Protein AF-A0A8S1Q6S8-F1 (afdb_monomer)

InterPro domains:
  IPR004971 mRNA (guanine-N(7))-methyltransferase domain [PF03291] (9-211)
  IPR004971 mRNA (guanine-N(7))-methyltransferase domain [PS51562] (1-219)
  IPR039753 mRNA cap guanine-N7 methyltransferase [PTHR12189] (9-210)

Secondary structure (DSSP, 8-state):
-PPPP-EEEEEEES-HHHHHHHHHHHHHHHHTT--SEEEEEEEE--TTS-HHHHHHHS-TT--EEEEEETT-GGG-S-HHHHHHHHTTEEEEEEEEE----HHHHHHHHHHH-EE-TTS-EEE-SSSSEEEEES-----TT--S--EEEEEETTTBSEEETTEEEPEEEE---HHHHHHHHHTTT--------HHHHHHHHTTTTHHHHHHHSPPPP--

Structure (mmCIF, N/CA/C/O backbone):
data_AF-A0A8S1Q6S8-F1
#
_entry.id   AF-A0A8S1Q6S8-F1
#
loop_
_atom_site.group_PDB
_atom_site.id
_atom_site.type_symbol
_atom_site.label_atom_id
_atom_site.label_alt_id
_atom_site.label_comp_id
_atom_site.label_asym_id
_atom_site.label_entity_id
_atom_site.label_seq_id
_atom_site.pdbx_PDB_ins_code
_atom_site.Cartn_x
_atom_site.Cartn_y
_atom_site.Cartn_z
_atom_site.occupancy
_atom_site.B_iso_or_equiv
_atom_site.auth_seq_id
_atom_site.auth_comp_id
_atom_site.auth_asym_id
_atom_site.auth_atom_id
_atom_site.pdbx_PDB_model_num
ATOM 1 N N . MET A 1 1 ? -18.190 12.766 29.666 1.00 33.62 1 MET A N 1
ATOM 2 C CA . MET A 1 1 ? -17.681 11.385 29.769 1.00 33.62 1 MET A CA 1
ATOM 3 C C . MET A 1 1 ? -18.087 10.671 28.493 1.00 33.62 1 MET A C 1
ATOM 5 O O . MET A 1 1 ? -19.212 10.200 28.409 1.00 33.62 1 MET A O 1
ATOM 9 N N . GLU A 1 2 ? -17.245 10.700 27.459 1.00 41.56 2 GLU A N 1
ATOM 10 C CA . GLU A 1 2 ? -17.461 9.842 26.289 1.00 41.56 2 GLU A CA 1
ATOM 11 C C . GLU A 1 2 ? -17.251 8.399 26.749 1.00 41.56 2 GLU A C 1
ATOM 13 O O . GLU A 1 2 ? -16.189 8.068 27.275 1.00 41.56 2 GLU A O 1
ATOM 18 N N . GLN A 1 3 ? -18.284 7.564 26.627 1.00 41.50 3 GLN A N 1
ATOM 19 C CA . GLN A 1 3 ? -18.151 6.124 26.812 1.00 41.50 3 GLN A CA 1
ATOM 20 C C . GLN A 1 3 ? -17.039 5.644 25.873 1.00 41.50 3 GLN A C 1
ATOM 22 O O . GLN A 1 3 ? -17.125 5.835 24.658 1.00 41.50 3 GLN A O 1
ATOM 27 N N . GLY A 1 4 ? -15.960 5.109 26.450 1.00 52.91 4 GLY A N 1
ATOM 28 C CA . GLY A 1 4 ? -14.825 4.606 25.688 1.00 52.91 4 GLY A CA 1
ATOM 29 C C . GLY A 1 4 ? -15.321 3.563 24.698 1.00 52.91 4 GLY A C 1
ATOM 30 O O . GLY A 1 4 ? -15.942 2.583 25.093 1.00 52.91 4 GLY A O 1
ATOM 31 N N . ARG A 1 5 ? -15.117 3.806 23.403 1.00 59.19 5 ARG A N 1
ATOM 32 C CA . ARG A 1 5 ? -15.415 2.803 22.384 1.00 59.19 5 ARG A CA 1
ATOM 33 C C . ARG A 1 5 ? -14.407 1.670 22.520 1.00 59.19 5 ARG A C 1
ATOM 35 O O . ARG A 1 5 ? -13.203 1.902 22.419 1.00 59.19 5 ARG A O 1
ATOM 42 N N . ASP A 1 6 ? -14.912 0.461 22.716 1.00 73.25 6 ASP A N 1
ATOM 43 C CA . ASP 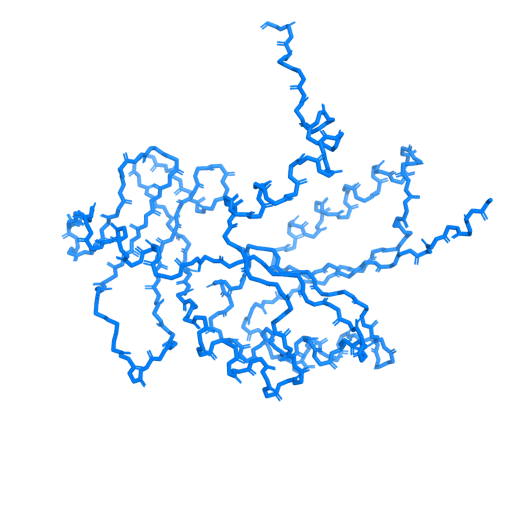A 1 6 ? -14.105 -0.749 22.823 1.00 73.25 6 ASP A CA 1
ATOM 44 C C . ASP A 1 6 ? -13.700 -1.215 21.426 1.00 73.25 6 ASP A C 1
ATOM 46 O O . ASP A 1 6 ? -14.347 -2.058 20.803 1.00 73.25 6 ASP A O 1
ATOM 50 N N . TRP A 1 7 ? -12.624 -0.634 20.894 1.00 82.00 7 TRP A N 1
ATOM 51 C CA . TRP A 1 7 ? -12.144 -1.003 19.568 1.00 82.00 7 TRP A CA 1
ATOM 52 C C . TRP A 1 7 ? -11.541 -2.408 19.587 1.00 82.00 7 TRP A C 1
ATOM 54 O O . TRP A 1 7 ? -10.636 -2.717 20.372 1.00 82.00 7 TRP A O 1
ATOM 64 N N . THR A 1 8 ? -12.025 -3.244 18.672 1.00 86.94 8 THR A N 1
ATOM 65 C CA . THR A 1 8 ? -11.444 -4.549 18.355 1.00 86.94 8 THR A CA 1
ATOM 66 C C .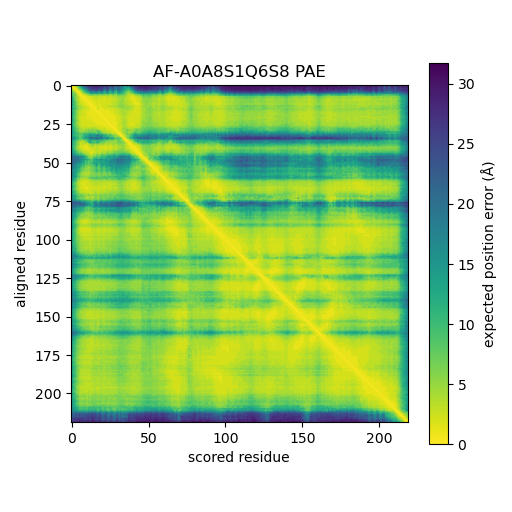 THR A 1 8 ? -10.713 -4.449 17.024 1.00 86.94 8 THR A C 1
ATOM 68 O O . THR A 1 8 ? -11.269 -3.955 16.046 1.00 86.94 8 THR A O 1
ATOM 71 N N . TRP A 1 9 ? -9.469 -4.918 16.976 1.00 89.56 9 TRP A N 1
ATOM 72 C CA . TRP A 1 9 ? -8.630 -4.849 15.785 1.00 89.56 9 TRP A CA 1
ATOM 73 C C . TRP A 1 9 ? -8.273 -6.246 15.272 1.00 89.56 9 TRP A C 1
ATOM 75 O O . TRP A 1 9 ? -7.897 -7.125 16.044 1.00 89.56 9 TRP A O 1
ATOM 85 N N . PHE A 1 10 ? -8.375 -6.449 13.961 1.00 88.50 10 PHE A N 1
ATOM 86 C CA . PHE A 1 10 ? -8.000 -7.696 13.297 1.00 88.50 10 PHE A CA 1
ATOM 87 C C . PHE A 1 10 ? -6.782 -7.439 12.407 1.00 88.50 10 PHE A C 1
ATOM 89 O O . PHE A 1 10 ? -6.860 -6.691 11.435 1.00 88.50 10 PHE A O 1
ATOM 96 N N . GLY A 1 11 ? -5.655 -8.047 12.765 1.00 88.75 11 GLY A N 1
ATOM 97 C CA . GLY A 1 11 ? -4.387 -7.966 12.055 1.00 88.75 11 GLY A CA 1
ATOM 98 C C . GLY A 1 11 ? -4.143 -9.196 11.206 1.00 88.75 11 GLY A C 1
ATOM 99 O O . GLY A 1 11 ? -4.203 -10.323 11.695 1.00 88.75 11 GLY A O 1
ATOM 100 N N . ILE A 1 12 ? -3.850 -8.982 9.932 1.00 84.62 12 ILE A N 1
ATOM 101 C CA . ILE A 1 12 ? -3.616 -10.052 8.970 1.00 84.62 12 ILE A CA 1
ATOM 102 C C . ILE A 1 12 ? -2.298 -9.756 8.270 1.00 84.62 12 ILE A C 1
ATOM 104 O O . ILE A 1 12 ? -2.129 -8.675 7.716 1.00 84.62 12 ILE A O 1
ATOM 108 N N . ASP A 1 13 ? -1.375 -10.710 8.301 1.00 85.31 13 ASP A N 1
ATOM 109 C CA . ASP A 1 13 ? -0.058 -10.573 7.678 1.00 85.31 13 ASP A CA 1
ATOM 110 C C . ASP A 1 13 ? 0.415 -11.946 7.183 1.00 85.31 13 ASP A C 1
ATOM 112 O O . ASP A 1 13 ? 0.014 -12.983 7.711 1.00 85.31 13 ASP A O 1
ATOM 116 N N . ILE A 1 14 ? 1.265 -11.969 6.163 1.00 83.38 14 ILE A N 1
ATOM 117 C CA . ILE A 1 14 ? 1.906 -13.198 5.677 1.00 83.38 14 ILE A CA 1
ATOM 118 C C . ILE A 1 14 ? 3.068 -13.636 6.570 1.00 83.38 14 ILE A C 1
ATOM 120 O O . ILE A 1 14 ? 3.465 -14.796 6.547 1.00 83.38 14 ILE A O 1
ATOM 124 N N . SER A 1 15 ? 3.634 -12.706 7.333 1.00 86.38 15 SER A N 1
ATOM 125 C CA . SER A 1 15 ? 4.800 -12.909 8.173 1.00 86.38 15 SER A CA 1
ATOM 126 C C . SER A 1 15 ? 4.380 -13.153 9.618 1.00 86.38 15 SER A C 1
ATOM 128 O O . SER A 1 15 ? 4.045 -12.224 10.358 1.00 86.38 15 SER A O 1
ATOM 130 N N . GLY A 1 16 ? 4.516 -14.397 10.084 1.00 87.69 16 GLY A N 1
ATOM 131 C CA . GLY A 1 16 ? 4.365 -14.715 11.505 1.00 87.69 16 GLY A CA 1
ATOM 132 C C . GLY A 1 16 ? 5.290 -13.898 12.423 1.00 87.69 16 GLY A C 1
ATOM 133 O O . GLY A 1 16 ? 4.940 -13.632 13.573 1.00 87.69 16 GLY A O 1
ATOM 134 N N . LYS A 1 17 ? 6.450 -13.427 11.931 1.00 91.25 17 LYS A N 1
ATOM 135 C CA . LYS A 1 17 ? 7.328 -12.509 12.685 1.00 91.25 17 LYS A CA 1
ATOM 136 C C . LYS A 1 17 ? 6.676 -11.137 12.885 1.00 91.25 17 LYS A C 1
ATOM 138 O O . LYS A 1 17 ? 6.731 -10.609 13.993 1.00 91.25 17 LYS A O 1
ATOM 143 N N . SER A 1 18 ? 6.032 -10.596 11.849 1.00 90.38 18 SER A N 1
ATOM 144 C CA . SER A 1 18 ? 5.307 -9.320 11.920 1.00 90.38 18 SER A CA 1
ATOM 145 C C . SER A 1 18 ? 4.142 -9.406 12.904 1.00 90.38 18 SER A C 1
ATOM 147 O O . SER A 1 18 ? 3.960 -8.508 13.724 1.00 90.38 18 SER A O 1
ATOM 149 N N . LEU A 1 19 ? 3.405 -10.523 12.897 1.00 91.50 19 LEU A N 1
ATOM 150 C CA . LEU A 1 19 ? 2.309 -10.760 13.842 1.00 91.50 19 LEU A CA 1
ATOM 151 C C . LEU A 1 19 ? 2.803 -10.842 15.290 1.00 91.50 19 LEU A C 1
ATOM 153 O O . LEU A 1 19 ? 2.237 -10.190 16.164 1.00 91.50 19 LEU A O 1
ATOM 157 N N . LYS A 1 20 ? 3.892 -11.574 15.552 1.00 93.25 20 LYS A N 1
ATOM 158 C CA . LYS A 1 20 ? 4.497 -11.637 16.896 1.00 93.25 20 LYS A CA 1
ATOM 159 C C . LYS A 1 20 ? 4.932 -10.260 17.393 1.00 93.25 20 LYS A C 1
ATOM 161 O O . LYS A 1 20 ? 4.711 -9.927 18.555 1.00 93.25 20 LYS A O 1
ATOM 166 N N . GLU A 1 21 ? 5.519 -9.445 16.521 1.00 93.75 21 GLU A N 1
ATOM 167 C CA . GLU A 1 21 ? 5.915 -8.082 16.875 1.00 93.75 21 GLU A CA 1
ATOM 168 C C . GLU A 1 21 ? 4.699 -7.173 17.122 1.00 93.75 21 GLU A C 1
ATOM 170 O O . GLU A 1 21 ? 4.699 -6.397 18.079 1.00 93.75 21 GLU A O 1
ATOM 175 N N . ALA A 1 22 ? 3.631 -7.301 16.329 1.00 91.81 22 ALA A N 1
ATOM 176 C CA . ALA A 1 22 ? 2.371 -6.593 16.562 1.00 91.81 22 ALA A CA 1
ATOM 177 C C . ALA A 1 22 ? 1.744 -6.972 17.915 1.00 91.81 22 ALA A C 1
ATOM 179 O O . ALA A 1 22 ? 1.320 -6.093 18.670 1.00 91.81 22 ALA A O 1
ATOM 180 N N . GLU A 1 23 ? 1.743 -8.262 18.261 1.00 92.00 23 GLU A N 1
ATOM 181 C CA . GLU A 1 23 ? 1.269 -8.750 19.558 1.00 92.00 23 GLU A CA 1
ATOM 182 C C . GLU A 1 23 ? 2.099 -8.178 20.712 1.00 92.00 23 GLU A C 1
ATOM 184 O O . GLU A 1 23 ? 1.544 -7.653 21.682 1.00 92.00 23 GLU A O 1
ATOM 189 N N . ARG A 1 24 ? 3.432 -8.224 20.592 1.00 92.94 24 ARG A N 1
ATOM 190 C CA . ARG A 1 24 ? 4.358 -7.680 21.592 1.00 92.94 24 ARG A CA 1
ATOM 191 C C . ARG A 1 24 ? 4.106 -6.190 21.826 1.00 92.94 24 ARG A C 1
ATOM 193 O O . ARG A 1 24 ? 3.930 -5.778 22.970 1.00 92.94 24 ARG A O 1
ATOM 200 N N . ARG A 1 25 ? 4.019 -5.390 20.756 1.00 90.00 25 ARG A N 1
ATOM 201 C CA . ARG A 1 25 ? 3.711 -3.948 20.834 1.00 90.00 25 ARG A CA 1
ATOM 202 C C . ARG A 1 25 ? 2.359 -3.692 21.483 1.00 90.00 25 ARG A C 1
ATOM 204 O O . ARG A 1 25 ? 2.226 -2.759 22.276 1.00 90.00 25 ARG A O 1
ATOM 211 N N . HIS A 1 26 ? 1.357 -4.514 21.172 1.00 88.69 26 HIS A N 1
ATOM 212 C CA . HIS A 1 26 ? 0.052 -4.380 21.798 1.00 88.69 26 HIS A CA 1
ATOM 213 C C . HIS A 1 26 ? 0.129 -4.610 23.312 1.00 88.69 26 HIS A C 1
ATOM 215 O O . HIS A 1 26 ? -0.429 -3.794 24.046 1.00 88.69 26 HIS A O 1
ATOM 221 N N . LYS A 1 27 ? 0.842 -5.645 23.777 1.00 87.94 27 LYS A N 1
ATOM 222 C CA . LYS A 1 27 ? 1.037 -5.927 25.213 1.00 87.94 27 LYS A CA 1
ATOM 223 C C . LYS A 1 27 ? 1.740 -4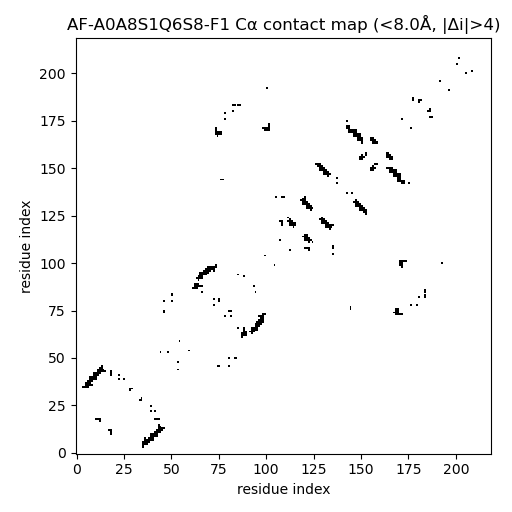.773 25.933 1.00 87.94 27 LYS A C 1
ATOM 225 O O . LYS A 1 27 ? 1.175 -4.237 26.879 1.00 87.94 27 LYS A O 1
ATOM 230 N N . THR A 1 28 ? 2.866 -4.287 25.406 1.00 86.00 28 THR A N 1
ATOM 231 C CA . THR A 1 28 ? 3.605 -3.153 26.001 1.00 86.00 28 THR A CA 1
ATOM 232 C C . THR A 1 28 ? 2.734 -1.905 26.152 1.00 86.00 28 THR A C 1
ATOM 234 O O . THR A 1 28 ? 2.709 -1.254 27.188 1.00 86.00 28 THR A O 1
ATOM 237 N N . GLN A 1 29 ? 1.952 -1.566 25.130 1.00 82.75 29 GLN A N 1
ATOM 238 C CA . GLN A 1 29 ? 1.086 -0.394 25.222 1.00 82.75 29 GLN A CA 1
ATOM 239 C C . GLN A 1 29 ? -0.104 -0.592 26.195 1.00 82.75 29 GLN A C 1
ATOM 241 O O . GLN A 1 29 ? -0.670 0.405 26.643 1.00 82.75 29 GLN A O 1
ATOM 246 N N . GLN A 1 30 ? -0.554 -1.835 26.450 1.00 80.44 30 GLN A N 1
ATOM 247 C CA . GLN A 1 30 ? -1.589 -2.116 27.464 1.00 80.44 30 GLN A CA 1
ATOM 248 C C . GLN A 1 30 ? -1.032 -1.871 28.871 1.00 80.44 30 GLN A C 1
ATOM 250 O O . GLN A 1 30 ? -1.699 -1.249 29.695 1.00 80.44 30 GLN A O 1
ATOM 255 N N . GLU A 1 31 ? 0.208 -2.300 29.116 1.00 79.38 31 GLU A N 1
ATOM 256 C CA . GLU A 1 31 ? 0.934 -2.071 30.372 1.00 79.38 31 GLU A CA 1
ATOM 257 C C . GLU A 1 31 ? 1.104 -0.569 30.654 1.00 79.38 31 GLU A C 1
ATOM 259 O O . GLU A 1 31 ? 0.867 -0.114 31.772 1.00 79.38 31 GLU A O 1
ATOM 264 N N . ASP A 1 32 ? 1.373 0.220 29.610 1.00 74.50 32 ASP A N 1
ATOM 265 C CA . ASP A 1 32 ? 1.478 1.682 29.676 1.00 74.50 32 ASP A CA 1
ATOM 266 C C . ASP A 1 32 ? 0.136 2.415 29.933 1.00 74.50 32 ASP A C 1
ATOM 268 O O . ASP A 1 32 ? 0.122 3.644 30.023 1.00 74.50 32 ASP A O 1
ATOM 272 N N . LYS A 1 33 ? -1.008 1.711 30.006 1.00 67.69 33 LYS A N 1
ATOM 273 C CA . LYS A 1 33 ? -2.377 2.273 30.133 1.00 67.69 33 LYS A CA 1
ATOM 274 C C . LYS A 1 33 ? -2.752 3.325 29.071 1.00 67.69 33 LYS A C 1
ATOM 276 O O . LYS A 1 33 ? -3.648 4.141 29.277 1.00 67.69 33 LYS A O 1
ATOM 281 N N . LYS A 1 34 ? -2.108 3.306 27.903 1.00 64.06 34 LYS A N 1
ATOM 282 C CA . LYS A 1 34 ? -2.264 4.322 26.840 1.00 64.06 34 LYS A CA 1
ATOM 283 C C . LYS A 1 34 ? -3.468 4.100 25.896 1.00 64.06 34 LYS A C 1
ATOM 285 O O . LYS A 1 34 ? -3.408 4.557 24.756 1.00 64.06 34 LYS A O 1
ATOM 290 N N . LYS A 1 35 ? -4.533 3.358 26.257 1.00 63.41 35 LYS A N 1
ATOM 291 C CA . LYS A 1 35 ? -5.327 2.647 25.221 1.00 63.41 35 LYS A CA 1
ATOM 292 C C . LYS A 1 35 ? -6.810 2.950 25.014 1.00 63.41 35 LYS A C 1
ATOM 294 O O . LYS A 1 35 ? -7.603 2.998 25.943 1.00 63.41 35 LYS A O 1
ATOM 299 N N . GLN A 1 36 ? -7.133 2.972 23.710 1.00 64.62 36 GLN A N 1
ATOM 300 C CA . GLN A 1 36 ? -8.458 2.894 23.077 1.00 64.62 36 GLN A CA 1
ATOM 301 C C . GLN A 1 36 ? -8.735 1.522 22.402 1.00 64.62 36 GLN A C 1
ATOM 303 O O . GLN A 1 36 ? -9.891 1.184 22.179 1.00 64.62 36 GLN A O 1
ATOM 308 N N . ILE A 1 37 ? -7.707 0.716 22.068 1.00 72.56 37 ILE A N 1
ATOM 309 C CA . ILE A 1 37 ? -7.875 -0.622 21.449 1.00 72.56 37 ILE A CA 1
ATOM 310 C C . ILE A 1 37 ? -7.791 -1.697 22.527 1.00 72.56 37 ILE A C 1
ATOM 312 O O . ILE A 1 37 ? -6.722 -1.905 23.105 1.00 72.56 37 ILE A O 1
ATOM 316 N N . GLN A 1 38 ? -8.896 -2.402 22.757 1.00 74.06 38 GLN A N 1
ATOM 317 C CA . GLN A 1 38 ? -8.997 -3.392 23.827 1.00 74.06 38 GLN A CA 1
ATOM 318 C C . GLN A 1 38 ? -8.552 -4.791 23.408 1.00 74.06 38 GLN A C 1
ATOM 320 O O . GLN A 1 38 ? -7.921 -5.494 24.193 1.00 74.06 38 GLN A O 1
ATOM 325 N N . LYS A 1 39 ? -8.885 -5.206 22.181 1.00 81.06 39 LYS A N 1
ATOM 326 C CA . LYS A 1 39 ? -8.678 -6.581 21.710 1.00 81.06 39 LYS A CA 1
ATOM 327 C C . LYS A 1 39 ? -8.005 -6.591 20.349 1.00 81.06 39 LYS A C 1
ATOM 329 O O . LYS A 1 39 ? -8.356 -5.792 19.480 1.00 81.06 39 LYS A O 1
ATOM 334 N N . ILE A 1 40 ? -7.065 -7.518 20.169 1.00 86.75 40 ILE A N 1
ATOM 335 C CA . ILE A 1 40 ? -6.465 -7.813 18.869 1.00 86.75 40 ILE A CA 1
ATOM 336 C C . ILE A 1 40 ? -6.664 -9.283 18.509 1.00 86.75 40 ILE A C 1
ATOM 338 O O . ILE A 1 40 ? -6.541 -10.158 19.363 1.00 86.75 40 ILE A O 1
ATOM 342 N N . TYR A 1 41 ? -6.931 -9.541 17.237 1.00 85.56 41 TYR A N 1
ATOM 343 C CA . TYR A 1 41 ? -6.959 -10.874 16.645 1.00 85.56 41 TYR A CA 1
ATOM 344 C C . TYR A 1 41 ? -5.953 -10.902 15.507 1.00 85.56 41 TYR A C 1
ATOM 346 O O . TYR A 1 41 ? -6.022 -10.067 14.612 1.00 85.56 41 TYR A O 1
ATOM 354 N N . LEU A 1 42 ? -5.005 -11.834 15.551 1.00 86.50 42 LEU A N 1
ATOM 355 C CA . LEU A 1 42 ? -3.911 -11.913 14.589 1.00 86.50 42 LEU A CA 1
ATOM 356 C C . LEU A 1 42 ? -4.018 -13.191 13.770 1.00 86.50 42 LEU A C 1
ATOM 358 O O . LEU A 1 42 ? -4.201 -14.271 14.330 1.00 86.50 42 LEU A O 1
ATOM 362 N N . MET A 1 43 ? -3.879 -13.075 12.454 1.00 82.69 43 MET A N 1
ATOM 363 C CA . MET A 1 43 ? -3.967 -14.208 11.543 1.00 82.69 43 MET A CA 1
ATOM 364 C C . MET A 1 43 ? -2.837 -14.189 10.523 1.00 82.69 43 MET A C 1
ATOM 366 O O . MET A 1 43 ? -2.695 -13.244 9.749 1.00 82.69 43 MET A O 1
ATOM 370 N N . GLU A 1 44 ? -2.088 -15.291 10.478 1.00 81.50 44 GLU A N 1
ATOM 371 C CA . GLU A 1 44 ? -1.106 -15.528 9.427 1.00 81.50 44 GLU A CA 1
ATOM 372 C C . GLU A 1 44 ? -1.803 -16.060 8.177 1.00 81.50 44 GLU A C 1
ATOM 374 O O . GLU A 1 44 ? -2.442 -17.123 8.198 1.00 81.50 44 GLU A O 1
ATOM 379 N N . THR A 1 45 ? -1.713 -15.309 7.081 1.00 72.88 45 THR A N 1
ATOM 380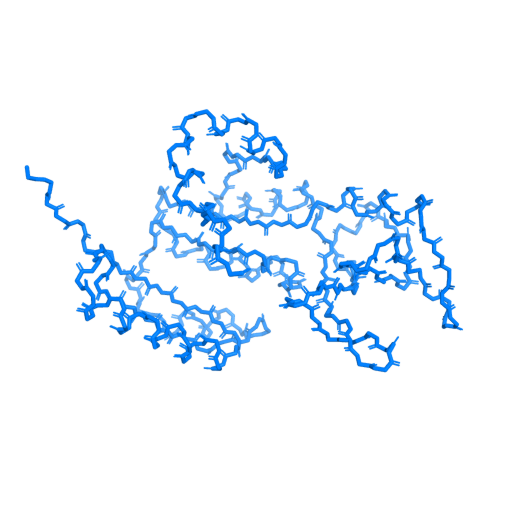 C CA . THR A 1 45 ? -2.257 -15.739 5.795 1.00 72.88 45 THR A CA 1
ATOM 381 C C . THR A 1 45 ? -1.441 -15.211 4.630 1.00 72.88 45 THR A C 1
ATOM 383 O O . THR A 1 45 ? -0.976 -14.075 4.617 1.00 72.88 45 THR A O 1
ATOM 386 N N . LYS A 1 46 ? -1.298 -16.039 3.600 1.00 67.19 46 LYS A N 1
ATOM 387 C CA . LYS A 1 46 ? -0.616 -15.638 2.376 1.00 67.19 46 LYS A CA 1
ATOM 388 C C . LYS A 1 46 ? -1.558 -14.864 1.458 1.00 67.19 46 LYS A C 1
ATOM 390 O O . LYS A 1 46 ? -2.743 -15.181 1.368 1.00 67.19 46 LYS A O 1
ATOM 395 N N . ALA A 1 47 ? -1.012 -13.925 0.690 1.00 53.38 47 ALA A N 1
ATOM 396 C CA . ALA A 1 47 ? -1.732 -13.232 -0.383 1.00 53.38 47 ALA A CA 1
ATOM 397 C C . ALA A 1 47 ? -2.317 -14.196 -1.442 1.00 53.38 47 ALA A C 1
ATOM 399 O O . ALA A 1 47 ? -3.326 -13.907 -2.093 1.00 53.38 47 ALA A O 1
ATOM 400 N N . ASP A 1 48 ? -1.698 -15.367 -1.621 1.00 54.81 48 ASP A N 1
ATOM 401 C CA . ASP A 1 48 ? -2.140 -16.408 -2.548 1.00 54.81 48 ASP A CA 1
ATOM 402 C C . ASP A 1 48 ? -3.199 -17.364 -1.960 1.00 54.81 48 ASP A C 1
ATOM 404 O O . ASP A 1 48 ? -3.823 -18.096 -2.729 1.00 54.81 48 ASP A O 1
ATOM 408 N N . SER A 1 49 ? -3.499 -17.281 -0.658 1.00 58.47 49 SER A N 1
ATOM 409 C CA . SER A 1 49 ? -4.517 -18.116 -0.012 1.00 58.47 49 SER A CA 1
ATOM 410 C C . SER A 1 49 ? -5.904 -17.924 -0.641 1.00 58.47 49 SER A C 1
ATOM 412 O O . SER A 1 49 ? -6.231 -16.859 -1.189 1.00 58.47 49 SER A O 1
ATOM 414 N N . ASP A 1 50 ? -6.709 -18.989 -0.636 1.00 62.25 50 ASP A N 1
ATOM 415 C CA . ASP A 1 50 ? -8.089 -18.926 -1.104 1.00 62.25 50 ASP A CA 1
ATOM 416 C C . ASP A 1 50 ? -8.907 -18.028 -0.163 1.00 62.25 50 ASP A C 1
ATOM 418 O O . ASP A 1 50 ? -8.902 -18.180 1.057 1.00 62.25 50 ASP A O 1
ATOM 422 N N . SER A 1 51 ? -9.650 -17.095 -0.751 1.00 60.66 51 SER A N 1
ATOM 423 C CA . SER A 1 51 ? -10.655 -16.276 -0.074 1.00 60.66 51 SER A CA 1
ATOM 424 C C . SER A 1 51 ? -11.655 -17.069 0.780 1.00 60.66 51 SER A C 1
ATOM 426 O O . SER A 1 51 ? -12.183 -16.531 1.753 1.00 60.66 51 SER A O 1
ATOM 428 N N . THR A 1 52 ? -11.921 -18.332 0.436 1.00 62.47 52 THR A N 1
ATOM 429 C CA . THR A 1 52 ? -12.767 -19.231 1.235 1.00 62.47 52 THR A CA 1
ATOM 430 C C . THR A 1 52 ? -12.114 -19.573 2.577 1.00 62.47 52 THR A C 1
ATOM 432 O O . THR A 1 52 ? -12.793 -19.529 3.601 1.00 62.47 52 THR A O 1
ATOM 435 N N . LEU A 1 53 ? -10.792 -19.788 2.598 1.00 62.91 53 LEU A N 1
ATOM 436 C CA . LEU A 1 53 ? -10.000 -20.080 3.796 1.00 62.91 53 LEU A CA 1
ATOM 437 C C . LEU A 1 53 ? -9.933 -18.877 4.746 1.00 62.91 53 LEU A C 1
ATOM 439 O O . LEU A 1 53 ? -9.946 -19.032 5.965 1.00 62.91 53 LEU A O 1
ATOM 443 N N . PHE A 1 54 ? -9.882 -17.663 4.191 1.00 66.38 54 PHE A N 1
ATOM 444 C CA . PHE A 1 54 ? -9.965 -16.433 4.978 1.00 66.38 54 PHE A CA 1
ATOM 445 C C . PHE A 1 54 ? -11.320 -16.317 5.685 1.00 66.38 54 PHE A C 1
ATOM 447 O O . PHE A 1 54 ? -11.384 -16.098 6.893 1.00 66.38 54 PHE A O 1
ATOM 454 N N . ARG A 1 55 ? -12.415 -16.523 4.943 1.00 67.25 55 ARG A N 1
ATOM 455 C CA . ARG A 1 55 ? -13.775 -16.461 5.496 1.00 67.25 55 ARG A CA 1
ATOM 456 C C . ARG A 1 55 ? -14.046 -17.552 6.518 1.00 67.25 55 ARG A C 1
ATOM 458 O O . ARG A 1 55 ? -14.699 -17.268 7.510 1.00 67.25 55 ARG A O 1
ATOM 465 N N . SER A 1 56 ? -13.543 -18.766 6.301 1.00 69.19 56 SER A N 1
ATOM 466 C CA . SER A 1 56 ? -13.755 -19.881 7.227 1.00 69.19 56 SER A CA 1
ATOM 467 C C . SER A 1 56 ? -13.041 -19.697 8.567 1.00 69.19 56 SER A C 1
ATOM 469 O O . SER A 1 56 ? -13.390 -20.364 9.533 1.00 69.19 56 SER A O 1
ATOM 471 N N . ARG A 1 57 ? -12.022 -18.829 8.630 1.00 71.50 57 ARG A N 1
ATOM 472 C CA . ARG A 1 57 ? -11.279 -18.516 9.862 1.00 71.50 57 ARG A CA 1
ATOM 473 C C . ARG A 1 57 ? -11.865 -17.341 10.643 1.00 71.50 57 ARG A C 1
ATOM 475 O O . ARG A 1 57 ? -11.479 -17.137 11.790 1.00 71.50 57 ARG A O 1
ATOM 482 N N . LEU A 1 58 ? -12.770 -16.574 10.038 1.00 74.56 58 LEU A N 1
ATOM 483 C CA . LEU A 1 58 ? -13.471 -15.487 10.709 1.00 74.56 58 LEU A CA 1
ATOM 484 C C . LEU A 1 58 ? -14.846 -15.964 11.197 1.00 74.56 58 LEU A C 1
ATOM 486 O O . LEU A 1 58 ? -15.496 -16.751 10.505 1.00 74.56 58 LEU A O 1
ATOM 490 N N . PRO A 1 59 ? -15.331 -15.473 12.352 1.00 78.31 59 PRO A N 1
ATOM 491 C CA . PRO A 1 59 ? -16.713 -15.699 12.762 1.00 78.31 59 PRO A CA 1
ATOM 492 C C . PRO A 1 59 ? -17.691 -15.263 11.662 1.00 78.31 59 PRO A C 1
ATOM 494 O O . PRO A 1 59 ? -17.491 -14.230 11.015 1.00 78.31 59 PRO A O 1
ATOM 497 N N . GLN A 1 60 ? -18.751 -16.044 11.436 1.00 77.81 60 GLN A N 1
ATOM 498 C CA . GLN A 1 60 ? -19.692 -15.779 10.341 1.00 77.81 60 GLN A CA 1
ATOM 499 C C . GLN A 1 60 ? -20.387 -14.420 10.486 1.00 77.81 60 GLN A C 1
ATOM 501 O O . GLN A 1 60 ? -20.524 -13.715 9.487 1.00 77.81 60 GLN A O 1
ATOM 506 N N . ASP A 1 61 ? -20.690 -14.012 11.716 1.00 84.62 61 ASP A N 1
ATOM 507 C CA . ASP A 1 61 ? -21.404 -12.767 12.026 1.00 84.62 61 ASP A CA 1
ATOM 508 C C . ASP A 1 61 ? -20.476 -11.564 12.250 1.00 84.62 61 ASP A C 1
ATOM 510 O O . ASP A 1 61 ? -20.919 -10.492 12.656 1.00 84.62 61 ASP A O 1
ATOM 514 N N . LEU A 1 62 ? -19.172 -11.723 11.995 1.00 85.38 62 LEU A N 1
ATOM 515 C CA . LEU A 1 62 ? -18.225 -10.619 12.091 1.00 85.38 62 LEU A CA 1
ATOM 516 C C . LEU A 1 62 ? -18.320 -9.723 10.853 1.00 85.38 62 LEU A C 1
ATOM 518 O O . LEU A 1 62 ? -18.179 -10.208 9.725 1.00 85.38 62 LEU A O 1
ATOM 522 N N . TYR A 1 63 ? -18.464 -8.420 11.096 1.00 89.06 63 TYR A N 1
ATOM 523 C CA . TYR A 1 63 ? -18.367 -7.354 10.103 1.00 89.06 63 TYR A CA 1
ATOM 524 C C . TYR A 1 63 ? -17.426 -6.250 10.593 1.00 89.06 63 TYR A C 1
ATOM 526 O O . TYR A 1 63 ? -17.189 -6.109 11.793 1.00 89.06 63 TYR A O 1
ATOM 534 N N . PHE A 1 64 ? -16.882 -5.479 9.656 1.00 90.25 64 PHE A N 1
ATOM 535 C CA . PHE A 1 64 ? -15.907 -4.425 9.910 1.00 90.25 64 PHE A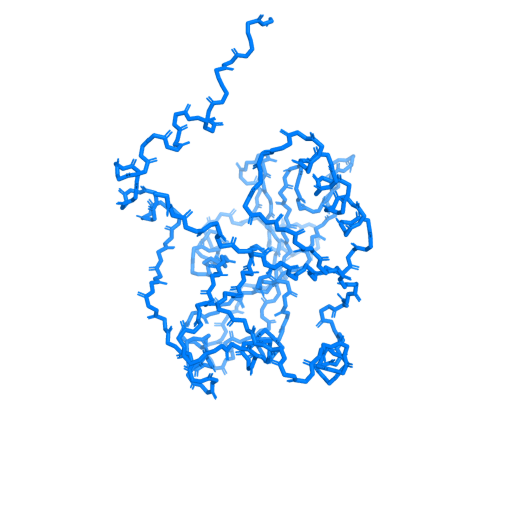 CA 1
ATOM 536 C C . PHE A 1 64 ? -16.471 -3.052 9.543 1.00 90.25 64 PHE A C 1
ATOM 538 O O . PHE A 1 64 ? -16.977 -2.861 8.439 1.00 90.25 64 PHE A O 1
ATOM 545 N N . ASP A 1 65 ? -16.304 -2.075 10.433 1.00 93.12 65 ASP A N 1
ATOM 546 C CA . ASP A 1 65 ? -16.547 -0.662 10.112 1.00 93.12 65 ASP A CA 1
ATOM 547 C C . ASP A 1 65 ? -15.396 -0.061 9.298 1.00 93.12 65 ASP A C 1
ATOM 549 O O . ASP A 1 65 ? -15.588 0.861 8.512 1.00 93.12 65 ASP A O 1
ATOM 553 N N . PHE A 1 66 ? -14.183 -0.592 9.473 1.00 93.00 66 PHE A N 1
ATOM 554 C CA . PHE A 1 66 ? -12.991 -0.130 8.776 1.00 93.00 66 PHE A CA 1
ATOM 555 C C . PHE A 1 66 ? -12.142 -1.307 8.310 1.00 93.00 66 PHE A C 1
ATOM 557 O O . PHE A 1 66 ? -11.839 -2.216 9.085 1.00 93.00 66 PHE A O 1
ATOM 564 N N . VAL A 1 67 ? -11.681 -1.243 7.064 1.00 91.12 67 VAL A N 1
ATOM 565 C CA . VAL A 1 67 ? -10.623 -2.109 6.533 1.00 91.12 67 VAL A CA 1
ATOM 566 C C . VAL A 1 67 ? -9.457 -1.218 6.123 1.00 91.12 67 VAL A C 1
ATOM 568 O O . VAL A 1 67 ? -9.604 -0.355 5.264 1.00 91.12 67 VAL A O 1
ATOM 571 N N . SER A 1 68 ? -8.292 -1.413 6.742 1.00 91.44 68 SER A N 1
ATOM 572 C CA . SER A 1 68 ? -7.085 -0.632 6.450 1.00 91.44 68 SER A CA 1
ATOM 573 C C . SER A 1 68 ? -6.050 -1.491 5.730 1.00 91.44 68 SER A C 1
ATOM 575 O O . SER A 1 68 ? -5.611 -2.510 6.257 1.00 91.44 68 SER A O 1
ATOM 577 N N . MET A 1 69 ? -5.666 -1.077 4.525 1.00 88.12 69 MET A N 1
ATOM 578 C CA . MET A 1 69 ? -4.739 -1.776 3.632 1.00 88.12 69 MET A CA 1
ATOM 579 C C . MET A 1 69 ? -3.614 -0.821 3.236 1.00 88.12 69 MET A C 1
ATOM 581 O O . MET A 1 69 ? -3.583 -0.269 2.135 1.00 88.12 69 MET A O 1
ATOM 585 N N . GLN A 1 70 ? -2.709 -0.581 4.181 1.00 89.56 70 GLN A N 1
ATOM 586 C CA . GLN A 1 70 ? -1.609 0.362 4.011 1.00 89.56 70 GLN A CA 1
ATOM 587 C C . GLN A 1 70 ? -0.419 -0.310 3.327 1.00 89.56 70 GLN A C 1
ATOM 589 O O . GLN A 1 70 ? 0.028 -1.355 3.790 1.00 89.56 70 GLN A O 1
ATOM 594 N N . VAL A 1 71 ? 0.087 0.291 2.243 1.00 85.19 71 VAL A N 1
ATOM 595 C CA . VAL A 1 71 ? 1.320 -0.119 1.537 1.00 85.19 71 VAL A CA 1
ATOM 596 C C . VAL A 1 71 ? 1.336 -1.620 1.187 1.00 85.19 71 VAL A C 1
ATOM 598 O O . VAL A 1 71 ? 2.354 -2.297 1.257 1.00 85.19 71 VAL A O 1
ATOM 601 N N . MET A 1 72 ? 0.169 -2.168 0.837 1.00 82.56 72 MET A N 1
ATOM 602 C CA . MET A 1 72 ? -0.005 -3.608 0.592 1.00 82.56 72 MET A CA 1
ATOM 603 C C . MET A 1 72 ? -0.699 -3.911 -0.735 1.00 82.56 72 MET A C 1
ATOM 605 O O . MET A 1 72 ? -0.510 -4.988 -1.298 1.00 82.56 72 MET A O 1
ATOM 609 N N . ALA A 1 73 ? -1.503 -2.986 -1.263 1.00 77.62 73 ALA A N 1
ATOM 610 C CA . ALA A 1 73 ? -2.344 -3.261 -2.426 1.00 77.62 73 ALA A CA 1
ATOM 611 C C . ALA A 1 73 ? -1.528 -3.701 -3.652 1.00 77.62 73 ALA A C 1
ATOM 613 O O . ALA A 1 73 ? -1.915 -4.643 -4.338 1.00 77.62 73 ALA A O 1
ATOM 614 N N . ASN A 1 74 ? -0.369 -3.076 -3.881 1.00 82.88 74 ASN A N 1
ATOM 615 C CA . ASN A 1 74 ? 0.528 -3.399 -4.991 1.00 82.88 74 ASN A CA 1
ATOM 616 C C . ASN A 1 74 ? 1.153 -4.805 -4.880 1.00 82.88 74 ASN A C 1
ATOM 618 O O . ASN A 1 74 ? 1.544 -5.369 -5.897 1.00 82.88 74 ASN A O 1
ATOM 622 N N . LEU A 1 75 ? 1.210 -5.405 -3.683 1.00 73.94 75 LEU A N 1
ATOM 623 C CA . LEU A 1 75 ? 1.678 -6.784 -3.469 1.00 73.94 75 LEU A CA 1
ATOM 624 C C . LEU A 1 75 ? 0.582 -7.819 -3.749 1.00 73.94 75 LEU A C 1
ATOM 626 O O . LEU A 1 75 ? 0.859 -8.973 -4.085 1.00 73.94 75 LEU A O 1
ATOM 630 N N . LEU A 1 76 ? -0.683 -7.422 -3.619 1.00 66.75 76 LEU A N 1
ATOM 631 C CA . LEU A 1 76 ? -1.821 -8.286 -3.887 1.00 66.75 76 LEU A CA 1
ATOM 632 C C . LEU A 1 76 ? -2.097 -8.315 -5.390 1.00 66.75 76 LEU A C 1
ATOM 634 O O . LEU A 1 76 ? -2.988 -7.640 -5.895 1.00 66.75 76 LEU A O 1
ATOM 638 N N . PHE A 1 77 ? -1.341 -9.163 -6.089 1.00 59.38 77 PHE A N 1
ATOM 639 C CA . PHE A 1 77 ? -1.350 -9.394 -7.543 1.00 59.38 77 PHE A CA 1
ATOM 640 C C . PHE A 1 77 ? -2.736 -9.521 -8.209 1.00 59.38 77 PHE A C 1
ATOM 642 O O . PHE A 1 77 ? -2.867 -9.397 -9.424 1.00 59.38 77 PHE A O 1
ATOM 649 N N . LEU A 1 78 ? -3.793 -9.781 -7.441 1.00 57.88 78 LEU A N 1
ATOM 650 C CA . LEU A 1 78 ? -5.141 -9.963 -7.951 1.00 57.88 78 LEU A CA 1
ATOM 651 C C . LEU A 1 78 ? -6.102 -9.128 -7.114 1.00 57.88 78 LEU A C 1
ATOM 653 O O . LEU A 1 78 ? -6.532 -9.551 -6.042 1.00 57.88 78 LEU A O 1
ATOM 657 N N . LEU A 1 79 ? -6.486 -7.974 -7.656 1.00 58.59 79 LEU A N 1
ATOM 658 C CA . LEU A 1 79 ? -7.505 -7.065 -7.127 1.00 58.59 79 LEU A CA 1
ATOM 659 C C . LEU A 1 79 ? -8.767 -7.790 -6.611 1.00 58.59 79 LEU A C 1
ATOM 661 O O . LEU A 1 79 ? -9.348 -7.418 -5.596 1.00 58.59 79 LEU A O 1
ATOM 665 N N . ASN A 1 80 ? -9.130 -8.908 -7.245 1.00 65.31 80 ASN A N 1
ATOM 666 C CA . ASN A 1 80 ? -10.220 -9.786 -6.816 1.00 65.31 80 ASN A CA 1
ATOM 667 C C . ASN A 1 80 ? -10.103 -10.284 -5.368 1.00 65.31 80 ASN A C 1
ATOM 669 O O . ASN A 1 80 ? -11.117 -10.530 -4.727 1.00 65.31 80 ASN A O 1
ATOM 673 N N . LYS A 1 81 ? -8.896 -10.485 -4.836 1.00 67.06 81 LYS A N 1
ATOM 674 C CA . LYS A 1 81 ? -8.709 -10.965 -3.459 1.00 67.06 81 LYS A CA 1
ATOM 675 C C . LYS A 1 81 ? -8.869 -9.845 -2.442 1.00 67.06 81 LYS A C 1
ATOM 677 O O . LYS A 1 81 ? -9.548 -10.041 -1.440 1.00 67.06 81 LYS A O 1
ATOM 682 N N . LEU A 1 82 ? -8.305 -8.678 -2.751 1.00 69.25 82 LEU A N 1
ATOM 683 C CA . LEU A 1 82 ? -8.438 -7.452 -1.967 1.00 69.25 82 LEU A CA 1
ATOM 684 C C . LEU A 1 82 ? -9.920 -7.111 -1.741 1.00 69.25 82 LEU A C 1
ATOM 686 O O . LEU A 1 82 ? -10.381 -6.948 -0.614 1.00 69.25 82 LEU A O 1
ATOM 690 N N . LEU A 1 83 ? -10.693 -7.100 -2.827 1.00 73.62 83 LEU A N 1
ATOM 691 C CA . LEU A 1 83 ? -12.102 -6.716 -2.796 1.00 73.62 83 LEU A CA 1
ATOM 692 C C . LEU A 1 83 ? -12.990 -7.759 -2.101 1.00 73.62 83 LEU A C 1
ATOM 694 O O . LEU A 1 83 ? -13.996 -7.414 -1.487 1.00 73.62 83 LEU A O 1
ATOM 698 N N . LYS A 1 84 ? -12.591 -9.035 -2.084 1.00 74.88 84 LYS A N 1
ATOM 699 C CA . LYS A 1 84 ? -13.316 -10.073 -1.334 1.00 74.88 84 LYS A CA 1
ATOM 700 C C . LYS A 1 84 ? -13.253 -9.899 0.184 1.00 74.88 84 LYS A C 1
ATOM 702 O O . LYS A 1 84 ? -14.188 -10.342 0.851 1.00 74.88 84 LYS A O 1
ATOM 707 N N . ILE A 1 85 ? -12.199 -9.278 0.725 1.00 73.75 85 ILE A N 1
ATOM 708 C CA . ILE A 1 85 ? -12.125 -8.913 2.154 1.00 73.75 85 ILE A CA 1
ATOM 709 C C . ILE A 1 85 ? -13.168 -7.836 2.466 1.00 73.75 85 ILE A C 1
ATOM 711 O O . ILE A 1 85 ? -13.833 -7.894 3.498 1.00 73.75 85 ILE A O 1
ATOM 715 N N . CYS A 1 86 ? -13.387 -6.917 1.525 1.00 80.19 86 CYS A N 1
ATOM 716 C CA . CYS A 1 86 ? -14.350 -5.830 1.663 1.00 80.19 86 CYS A CA 1
ATOM 717 C C . CYS A 1 86 ? -15.807 -6.324 1.734 1.00 80.19 86 CYS A C 1
ATOM 719 O O . CYS A 1 86 ? -16.664 -5.617 2.241 1.00 80.19 86 CYS A O 1
ATOM 721 N N . LEU A 1 87 ? -16.094 -7.573 1.344 1.00 81.88 87 LEU A N 1
ATOM 722 C CA . LEU A 1 87 ? -17.421 -8.187 1.514 1.00 81.88 87 LEU A CA 1
ATOM 723 C C . LEU A 1 87 ? -17.802 -8.449 2.982 1.00 81.88 87 LEU A C 1
ATOM 725 O O . LEU A 1 87 ? -18.919 -8.876 3.255 1.00 81.88 87 LEU A O 1
ATOM 729 N N . LYS A 1 88 ? -16.874 -8.244 3.922 1.00 84.56 88 LYS A N 1
ATOM 730 C CA . LYS A 1 88 ? -17.135 -8.253 5.366 1.00 84.56 88 LYS A CA 1
ATOM 731 C C . LYS A 1 88 ? -17.252 -6.842 5.951 1.00 84.56 88 LYS A C 1
ATOM 733 O O . LYS A 1 88 ? -17.247 -6.704 7.168 1.00 84.56 88 LYS A O 1
ATOM 738 N N . LEU A 1 89 ? -17.349 -5.803 5.125 1.00 90.81 89 LEU A N 1
ATOM 739 C CA . LEU A 1 89 ? -17.665 -4.456 5.597 1.00 90.81 89 LEU A CA 1
ATOM 740 C C . LEU A 1 89 ? -19.143 -4.335 5.959 1.00 90.81 89 LEU A C 1
ATOM 742 O O . LEU A 1 89 ? -19.997 -5.013 5.387 1.00 90.81 89 LEU A O 1
ATOM 746 N N . THR A 1 90 ? -19.440 -3.448 6.901 1.00 92.44 90 THR A N 1
ATOM 747 C CA . THR A 1 90 ? -20.805 -2.959 7.110 1.00 92.44 90 THR A CA 1
ATOM 748 C C . THR A 1 90 ? -21.231 -2.073 5.931 1.00 92.44 90 THR A C 1
ATOM 750 O O . THR A 1 90 ? -20.396 -1.604 5.159 1.00 92.44 90 THR A O 1
ATOM 753 N N . ASN A 1 91 ? -22.531 -1.787 5.794 1.00 89.88 91 ASN A N 1
ATOM 754 C CA . ASN A 1 91 ? -23.054 -0.951 4.697 1.00 89.88 91 ASN A CA 1
ATOM 755 C C . ASN A 1 91 ? -22.480 0.481 4.662 1.00 89.88 91 ASN A C 1
ATOM 757 O O . ASN A 1 91 ? -22.621 1.167 3.659 1.00 89.88 91 ASN A O 1
ATOM 761 N N . GLN A 1 92 ? -21.872 0.941 5.758 1.00 90.94 92 GLN A N 1
ATOM 762 C CA . GLN A 1 92 ? -21.206 2.246 5.871 1.00 90.94 92 GLN A CA 1
ATOM 763 C C . GLN A 1 92 ? -19.703 2.089 6.148 1.00 90.94 92 GLN A C 1
ATOM 765 O O . GLN A 1 92 ? -19.043 3.028 6.592 1.00 90.94 92 GLN A O 1
ATOM 770 N N . GLY A 1 93 ? -19.175 0.883 5.942 1.00 94.06 93 GLY A N 1
ATOM 771 C CA . GLY A 1 93 ? -17.792 0.564 6.227 1.00 94.06 93 GLY A CA 1
ATOM 772 C C . GLY A 1 93 ? -16.842 1.278 5.269 1.00 94.06 93 GLY A C 1
ATOM 773 O O . GLY A 1 93 ? -17.119 1.418 4.079 1.00 94.06 93 GLY A O 1
ATOM 774 N N . ILE A 1 94 ? -15.699 1.718 5.788 1.00 95.25 94 ILE A N 1
ATOM 775 C CA . ILE A 1 94 ? -14.709 2.486 5.031 1.00 95.25 94 ILE A CA 1
ATOM 776 C C . ILE A 1 94 ? -13.479 1.627 4.752 1.00 95.25 94 ILE A C 1
ATOM 778 O O . ILE A 1 94 ? -12.895 1.014 5.650 1.00 95.25 94 ILE A O 1
ATOM 782 N N . VAL A 1 95 ? -13.036 1.641 3.496 1.00 93.31 95 VAL A N 1
ATOM 783 C CA . VAL A 1 95 ? -11.734 1.101 3.104 1.00 93.31 95 VAL A CA 1
ATOM 784 C C . VAL A 1 95 ? -10.712 2.229 3.064 1.00 93.31 95 VAL A C 1
ATOM 786 O O . VAL A 1 95 ? -10.842 3.168 2.285 1.00 93.31 95 VAL A O 1
ATOM 789 N N . LEU A 1 96 ? -9.666 2.116 3.878 1.00 94.06 96 LEU A N 1
ATOM 790 C CA . LEU A 1 96 ? -8.507 3.001 3.847 1.00 94.06 96 LEU A CA 1
ATOM 791 C C . LEU A 1 96 ? -7.373 2.283 3.132 1.00 94.06 96 LEU A C 1
ATOM 793 O O . LEU A 1 96 ? -6.943 1.216 3.568 1.00 94.06 96 LEU A O 1
ATOM 797 N N . MET A 1 97 ? -6.864 2.863 2.053 1.00 91.31 97 MET A N 1
ATOM 798 C CA . MET A 1 97 ? -5.836 2.222 1.244 1.00 91.31 97 MET A CA 1
ATOM 799 C C . MET A 1 97 ? -4.787 3.231 0.800 1.00 91.31 97 MET A C 1
ATOM 801 O O . MET A 1 97 ? -5.111 4.360 0.443 1.00 91.31 97 MET A O 1
ATOM 805 N N . THR A 1 98 ? -3.532 2.798 0.791 1.00 92.56 98 THR A N 1
ATOM 806 C CA . THR A 1 98 ? -2.440 3.513 0.130 1.00 92.56 98 THR A CA 1
ATOM 807 C C . THR A 1 98 ? -1.886 2.635 -0.979 1.00 92.56 98 THR A C 1
ATOM 809 O O . THR A 1 98 ? -1.563 1.465 -0.762 1.00 92.56 98 THR A O 1
ATOM 812 N N . ILE A 1 99 ? -1.839 3.198 -2.186 1.00 91.12 99 ILE A N 1
ATOM 813 C CA . ILE A 1 99 ? -1.372 2.522 -3.396 1.00 91.12 99 ILE A CA 1
ATOM 814 C C . ILE A 1 99 ? -0.335 3.386 -4.092 1.00 91.12 99 ILE A C 1
ATOM 816 O O . ILE A 1 99 ? -0.383 4.616 -4.019 1.00 91.12 99 ILE A O 1
ATOM 820 N N . THR A 1 100 ? 0.580 2.744 -4.802 1.00 92.00 100 THR A N 1
ATOM 821 C CA . THR A 1 100 ? 1.521 3.455 -5.663 1.00 92.00 100 THR A CA 1
ATOM 822 C C . THR A 1 100 ? 0.801 3.987 -6.900 1.00 92.00 100 THR A C 1
ATOM 824 O O . THR A 1 100 ? 0.145 3.224 -7.611 1.00 92.00 100 THR A O 1
ATOM 827 N N . ASP A 1 101 ? 0.956 5.283 -7.185 1.00 92.50 101 ASP A N 1
ATOM 828 C CA . ASP A 1 101 ? 0.438 5.904 -8.407 1.00 92.50 101 ASP A CA 1
ATOM 829 C C . ASP A 1 101 ? 1.189 5.367 -9.636 1.00 92.50 101 ASP A C 1
ATOM 831 O O . ASP A 1 101 ? 2.356 5.697 -9.888 1.00 92.50 101 ASP A O 1
ATOM 835 N N . ALA A 1 102 ? 0.498 4.532 -10.414 1.00 91.50 102 ALA A N 1
ATOM 836 C CA . ALA A 1 102 ? 1.058 3.900 -11.598 1.00 91.50 102 ALA A CA 1
ATOM 837 C C . ALA A 1 102 ? 1.504 4.917 -12.661 1.00 91.50 102 ALA A C 1
ATOM 839 O O . ALA A 1 102 ? 2.524 4.695 -13.311 1.00 91.50 102 ALA A O 1
ATOM 840 N N . ASN A 1 103 ? 0.810 6.048 -12.816 1.00 91.19 103 ASN A N 1
ATOM 841 C CA . ASN A 1 103 ? 1.155 7.057 -13.820 1.00 91.19 103 ASN A CA 1
ATOM 842 C C . ASN A 1 103 ? 2.452 7.779 -13.456 1.00 91.19 103 ASN A C 1
ATOM 844 O O . ASN A 1 103 ? 3.315 7.982 -14.313 1.00 91.19 103 ASN A O 1
ATOM 848 N N . VAL A 1 104 ? 2.625 8.130 -12.179 1.00 92.19 104 VAL A N 1
ATOM 849 C CA . VAL A 1 104 ? 3.874 8.733 -11.685 1.00 92.19 104 VAL A CA 1
ATOM 850 C C . VAL A 1 104 ? 5.042 7.772 -11.876 1.00 92.19 104 VAL A C 1
ATOM 852 O O . VAL A 1 104 ? 6.124 8.188 -12.300 1.00 92.19 104 VAL A O 1
ATOM 855 N N . LEU A 1 105 ? 4.826 6.494 -11.577 1.00 92.12 105 LEU A N 1
ATOM 856 C CA . LEU A 1 105 ? 5.852 5.467 -11.666 1.00 92.12 105 LEU A CA 1
ATOM 857 C C . LEU A 1 105 ? 6.261 5.206 -13.124 1.00 92.12 105 LEU A C 1
ATOM 859 O O . LEU A 1 105 ? 7.450 5.258 -13.439 1.00 92.12 105 LEU A O 1
ATOM 863 N N . VAL A 1 106 ? 5.294 5.035 -14.030 1.00 91.12 106 VAL A N 1
ATOM 864 C CA . VAL A 1 106 ? 5.548 4.879 -15.472 1.00 91.12 106 VAL A CA 1
ATOM 865 C C . VAL A 1 106 ? 6.273 6.099 -16.040 1.00 91.12 106 VAL A C 1
ATOM 867 O O . VAL A 1 106 ? 7.269 5.927 -16.739 1.00 91.12 106 VAL A O 1
ATOM 870 N N . ARG A 1 107 ? 5.853 7.322 -15.684 1.00 91.19 107 ARG A N 1
ATOM 871 C CA . ARG A 1 107 ? 6.524 8.561 -16.114 1.00 91.19 107 ARG A CA 1
ATOM 872 C C . ARG A 1 107 ? 7.982 8.621 -15.649 1.00 91.19 107 ARG A C 1
ATOM 874 O O . ARG A 1 107 ? 8.879 8.898 -16.442 1.00 91.19 107 ARG A O 1
ATOM 881 N N . LYS A 1 108 ? 8.246 8.309 -14.375 1.00 90.81 108 LYS A N 1
ATOM 882 C CA . LYS A 1 108 ? 9.620 8.260 -13.841 1.00 90.81 108 LYS A CA 1
ATOM 883 C C . LYS A 1 108 ? 10.478 7.235 -14.579 1.00 90.81 108 LYS A C 1
ATOM 885 O O . LYS A 1 108 ? 11.636 7.521 -14.879 1.00 90.81 108 LYS A O 1
ATOM 890 N N . MET A 1 109 ? 9.917 6.068 -14.888 1.00 91.62 109 MET A N 1
ATOM 891 C CA . MET A 1 109 ? 10.619 5.038 -15.650 1.00 91.62 109 MET A CA 1
ATOM 892 C C . MET A 1 109 ? 10.859 5.452 -17.105 1.00 91.62 109 MET A C 1
ATOM 894 O O . MET A 1 109 ? 11.916 5.140 -17.636 1.00 91.62 109 MET A O 1
ATOM 898 N N . SER A 1 110 ? 9.948 6.179 -17.757 1.00 86.38 110 SER A N 1
ATOM 899 C CA . SER A 1 110 ? 10.177 6.645 -19.132 1.00 86.38 110 SER A CA 1
ATOM 900 C C . SER A 1 110 ? 11.240 7.739 -19.234 1.00 86.38 110 SER A C 1
ATOM 902 O O . SER A 1 110 ? 11.950 7.801 -20.231 1.00 86.38 110 SER A O 1
ATOM 904 N N . GLU A 1 111 ? 11.361 8.598 -18.220 1.00 88.00 111 GLU A N 1
ATOM 905 C CA . GLU A 1 111 ? 12.260 9.762 -18.257 1.00 88.00 111 GLU A CA 1
ATOM 906 C C . GLU A 1 111 ? 13.681 9.447 -17.774 1.00 88.00 111 GLU A C 1
ATOM 908 O O . GLU A 1 111 ? 14.645 10.073 -18.211 1.00 88.00 111 GLU A O 1
ATOM 913 N N . PHE A 1 112 ? 13.823 8.514 -16.829 1.00 85.38 112 PHE A N 1
ATOM 914 C CA . PHE A 1 112 ? 15.030 8.416 -16.002 1.00 85.38 112 PHE A CA 1
ATOM 915 C C . PHE A 1 112 ? 15.579 7.003 -15.844 1.00 85.38 112 PHE A C 1
ATOM 917 O O . PHE A 1 112 ? 16.398 6.762 -14.955 1.00 85.38 112 PHE A O 1
ATOM 924 N N . THR A 1 113 ? 15.122 6.067 -16.669 1.00 89.75 113 THR A N 1
ATOM 925 C CA . THR A 1 113 ? 15.619 4.699 -16.611 1.00 89.75 113 THR A CA 1
ATOM 926 C C . THR A 1 113 ? 16.959 4.536 -17.319 1.00 89.75 113 THR A C 1
ATOM 928 O O . THR A 1 113 ? 17.233 5.160 -18.342 1.00 89.75 113 THR A O 1
ATOM 931 N N . ILE A 1 114 ? 17.766 3.630 -16.785 1.00 91.62 114 ILE A N 1
ATOM 932 C CA . ILE A 1 114 ? 18.931 3.047 -17.441 1.00 91.62 114 ILE A CA 1
ATOM 933 C C . ILE A 1 114 ? 18.690 1.554 -17.667 1.00 91.62 114 ILE A C 1
ATOM 935 O O . ILE A 1 114 ? 17.826 0.952 -17.027 1.00 91.62 114 ILE A O 1
ATOM 939 N N . LYS A 1 115 ? 19.454 0.944 -18.572 1.00 92.94 115 LYS A N 1
ATOM 940 C CA . LYS A 1 115 ? 19.457 -0.510 -18.747 1.00 92.94 115 LYS A CA 1
ATOM 941 C C . LYS A 1 115 ? 20.486 -1.153 -17.818 1.00 92.94 115 LYS A C 1
ATOM 943 O O . LYS A 1 115 ? 21.620 -0.685 -17.773 1.00 92.94 115 LYS A O 1
ATOM 948 N N . ASP A 1 116 ? 20.099 -2.202 -17.093 1.00 91.12 116 ASP A N 1
ATOM 949 C CA . ASP A 1 116 ? 21.060 -3.070 -16.397 1.00 91.12 116 ASP A CA 1
ATOM 950 C C . ASP A 1 116 ? 21.705 -4.083 -17.363 1.00 91.12 116 ASP A C 1
ATOM 952 O O . ASP A 1 116 ? 21.380 -4.130 -18.553 1.00 91.12 116 ASP A O 1
ATOM 956 N N . TYR A 1 117 ? 22.632 -4.898 -16.851 1.00 89.81 117 TYR A N 1
ATOM 957 C CA . TYR A 1 117 ? 23.349 -5.908 -17.637 1.00 89.81 117 TYR A CA 1
ATOM 958 C C . TYR A 1 117 ? 22.434 -7.005 -18.214 1.00 89.81 117 TYR A C 1
ATOM 960 O O . TYR A 1 117 ? 22.772 -7.615 -19.224 1.00 89.81 117 TYR A O 1
ATOM 968 N N . GLU A 1 118 ? 21.271 -7.242 -17.602 1.00 91.25 118 GLU A N 1
ATOM 969 C CA . GLU A 1 118 ? 20.249 -8.185 -18.075 1.00 91.25 118 GLU A CA 1
ATOM 970 C C . GLU A 1 118 ? 19.274 -7.521 -19.066 1.00 91.25 118 GLU A C 1
ATOM 972 O O . GLU A 1 118 ? 18.345 -8.160 -19.561 1.00 91.25 118 GLU A O 1
ATOM 977 N N . GLY A 1 119 ? 19.442 -6.224 -19.343 1.00 92.25 119 GLY A N 1
ATOM 978 C CA . GLY A 1 119 ? 18.551 -5.450 -20.196 1.00 92.25 119 GLY A CA 1
ATOM 979 C C . GLY A 1 119 ? 17.240 -5.035 -19.524 1.00 92.25 119 GLY A C 1
ATOM 980 O O . GLY A 1 119 ? 16.323 -4.594 -20.226 1.00 92.25 119 GLY A O 1
ATOM 981 N N . ASN A 1 120 ? 17.117 -5.116 -18.197 1.00 94.06 120 ASN A N 1
ATOM 982 C CA . ASN A 1 120 ? 15.982 -4.542 -17.475 1.00 94.06 120 ASN A CA 1
ATOM 983 C C . ASN A 1 120 ? 16.102 -3.021 -17.396 1.00 94.06 120 ASN A C 1
ATOM 985 O O . ASN A 1 120 ? 17.191 -2.455 -17.400 1.00 94.06 120 ASN A O 1
ATOM 989 N N . TYR A 1 121 ? 14.960 -2.359 -17.280 1.00 95.06 121 TYR A N 1
ATOM 990 C CA . TYR A 1 121 ? 14.859 -0.929 -17.033 1.00 95.06 121 TYR A CA 1
ATOM 991 C C . TYR A 1 121 ? 14.959 -0.674 -15.533 1.00 95.06 121 TYR A C 1
ATOM 993 O O . TYR A 1 121 ? 14.106 -1.143 -14.780 1.00 95.06 121 TYR A O 1
ATOM 1001 N N . VAL A 1 122 ? 15.977 0.058 -15.097 1.00 94.50 122 VAL A N 1
ATOM 1002 C CA . VAL A 1 122 ? 16.224 0.380 -13.689 1.00 94.50 122 VAL A CA 1
ATOM 1003 C C . VAL A 1 122 ? 16.147 1.888 -13.479 1.00 94.50 122 VAL A C 1
ATOM 1005 O O . VAL A 1 122 ? 16.646 2.657 -14.299 1.00 94.50 122 VAL A O 1
ATOM 1008 N N . TYR A 1 123 ? 15.507 2.315 -12.396 1.00 93.19 123 TYR A N 1
ATOM 1009 C CA . TYR A 1 123 ? 15.553 3.682 -11.885 1.00 93.19 123 TYR A CA 1
ATOM 1010 C C . TYR A 1 123 ? 16.299 3.671 -10.553 1.00 93.19 123 TYR A C 1
ATOM 1012 O O . TYR A 1 123 ? 15.854 3.020 -9.614 1.00 93.19 123 TYR A O 1
ATOM 1020 N N . SER A 1 124 ? 17.397 4.421 -10.466 1.00 84.94 124 SER A N 1
ATOM 1021 C CA . SER A 1 124 ? 18.265 4.481 -9.280 1.00 84.94 124 SER A CA 1
ATOM 1022 C C . SER A 1 124 ? 18.879 5.876 -9.098 1.00 84.94 124 SER A C 1
ATOM 1024 O O . SER A 1 124 ? 20.081 6.030 -8.899 1.00 84.94 124 SER A O 1
ATOM 1026 N N . LYS A 1 125 ? 18.062 6.929 -9.245 1.00 84.88 125 LYS A N 1
ATOM 1027 C CA . LYS A 1 125 ? 18.525 8.331 -9.185 1.00 84.88 125 LYS A CA 1
ATOM 1028 C C . LYS A 1 125 ? 18.879 8.835 -7.782 1.00 84.88 125 LYS A C 1
ATOM 1030 O O . LYS A 1 125 ? 19.427 9.925 -7.658 1.00 84.88 125 LYS A O 1
ATOM 1035 N N . ASN A 1 126 ? 18.516 8.102 -6.737 1.00 86.75 126 ASN A N 1
ATOM 1036 C CA . ASN A 1 126 ? 18.864 8.424 -5.358 1.00 86.75 126 ASN A CA 1
ATOM 1037 C C . ASN A 1 126 ? 19.226 7.140 -4.603 1.00 86.75 126 ASN A C 1
ATOM 1039 O O . ASN A 1 126 ? 19.050 6.039 -5.122 1.00 86.75 126 ASN A O 1
ATOM 1043 N N . GLN A 1 127 ? 19.747 7.302 -3.389 1.00 86.94 127 GLN A N 1
ATOM 1044 C CA . GLN A 1 127 ? 20.162 6.186 -2.535 1.00 86.94 127 GLN A CA 1
ATOM 1045 C C . GLN A 1 127 ? 18.994 5.464 -1.848 1.00 86.94 127 GLN A C 1
ATOM 1047 O O . GLN A 1 127 ? 19.113 4.286 -1.526 1.00 86.94 127 GLN A O 1
ATOM 1052 N N . TYR A 1 128 ? 17.863 6.153 -1.682 1.00 92.06 128 TYR A N 1
ATOM 1053 C CA . TYR A 1 128 ? 16.760 5.706 -0.837 1.00 92.06 128 TYR A CA 1
ATOM 1054 C C . TYR A 1 128 ? 15.893 4.637 -1.493 1.00 92.06 128 TYR A C 1
ATOM 1056 O O . TYR A 1 128 ? 15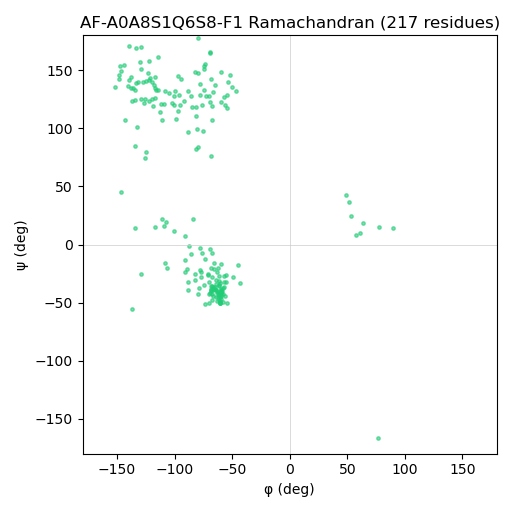.414 3.742 -0.809 1.00 92.06 128 TYR A O 1
ATOM 1064 N N . PHE A 1 129 ? 15.647 4.716 -2.802 1.00 93.88 129 PHE A N 1
ATOM 1065 C CA . PHE A 1 129 ? 14.792 3.740 -3.474 1.00 93.88 129 PHE A CA 1
ATOM 1066 C C . PHE A 1 129 ? 15.253 3.410 -4.889 1.00 93.88 129 PHE A C 1
ATOM 1068 O O . PHE A 1 129 ? 15.874 4.220 -5.581 1.00 93.88 129 PHE A O 1
ATOM 1075 N N . SER A 1 130 ? 14.883 2.211 -5.335 1.00 94.62 130 SER A N 1
ATOM 1076 C CA . SER A 1 130 ? 15.143 1.728 -6.687 1.00 94.62 130 SER A CA 1
ATOM 1077 C C . SER A 1 130 ? 13.923 1.008 -7.256 1.00 94.62 130 SER A C 1
ATOM 1079 O O . SER A 1 130 ? 13.196 0.318 -6.537 1.00 94.62 130 SER A O 1
ATOM 1081 N N . LEU A 1 131 ? 13.702 1.161 -8.561 1.00 95.31 131 LEU A N 1
ATOM 1082 C CA . LEU A 1 131 ? 12.654 0.466 -9.311 1.00 95.31 131 LEU A CA 1
ATOM 1083 C C . LEU A 1 131 ? 13.284 -0.339 -10.442 1.00 95.31 131 LEU A C 1
ATOM 1085 O O . LEU A 1 131 ? 14.207 0.141 -11.098 1.00 95.31 131 LEU A O 1
ATOM 1089 N N . LYS A 1 132 ? 12.743 -1.523 -10.726 1.00 95.12 132 LYS A N 1
ATOM 1090 C CA . LYS A 1 132 ? 13.155 -2.356 -11.860 1.00 95.12 132 LYS A CA 1
ATOM 1091 C C . LYS A 1 132 ? 11.947 -2.898 -12.629 1.00 95.12 132 LYS A C 1
ATOM 1093 O O . LYS A 1 132 ? 11.016 -3.447 -12.047 1.00 95.12 132 LYS A O 1
ATOM 1098 N N . PHE A 1 133 ? 11.985 -2.778 -13.955 1.00 95.31 133 PHE A N 1
ATOM 1099 C CA . PHE A 1 133 ? 10.995 -3.308 -14.896 1.00 95.31 133 PHE A CA 1
ATOM 1100 C C . PHE A 1 133 ? 11.654 -4.193 -15.942 1.00 95.31 133 PHE A C 1
ATOM 1102 O O . PHE A 1 133 ? 12.685 -3.840 -16.508 1.00 95.31 133 PHE A O 1
ATOM 1109 N N . LYS A 1 134 ? 10.988 -5.293 -16.296 1.00 93.31 134 LYS A N 1
ATOM 1110 C CA . LYS A 1 134 ? 11.385 -6.104 -17.457 1.00 93.31 134 LYS A CA 1
ATOM 1111 C C . LYS A 1 134 ? 11.010 -5.430 -18.781 1.00 93.31 134 LYS A C 1
ATOM 1113 O O . LYS A 1 134 ? 11.730 -5.546 -19.764 1.00 93.31 134 LYS A O 1
ATOM 1118 N N . ASN A 1 135 ? 9.884 -4.714 -18.806 1.00 89.69 135 ASN A N 1
ATOM 1119 C CA . ASN A 1 135 ? 9.352 -4.035 -19.986 1.00 89.69 135 ASN A CA 1
ATOM 1120 C C . ASN A 1 135 ? 8.631 -2.739 -19.579 1.00 89.69 135 ASN A C 1
ATOM 1122 O O . ASN A 1 135 ? 8.048 -2.686 -18.499 1.00 89.69 135 ASN A O 1
ATOM 1126 N N . LEU A 1 136 ? 8.645 -1.730 -20.453 1.00 90.06 136 LEU A N 1
ATOM 1127 C CA . LEU A 1 136 ? 7.936 -0.452 -20.286 1.00 90.06 136 LEU A CA 1
ATOM 1128 C C . LEU A 1 136 ? 6.745 -0.293 -21.244 1.00 90.06 136 LEU A C 1
ATOM 1130 O O . LEU A 1 136 ? 6.247 0.810 -21.448 1.00 90.06 136 LEU A O 1
ATOM 1134 N N . GLN A 1 137 ? 6.289 -1.383 -21.861 1.00 88.69 137 GLN A N 1
ATOM 1135 C CA . GLN A 1 137 ? 5.071 -1.378 -22.666 1.00 88.69 137 GLN A CA 1
ATOM 1136 C C . GLN A 1 137 ? 3.867 -1.752 -21.800 1.00 88.69 137 GLN A C 1
ATOM 1138 O O . GLN A 1 137 ? 3.823 -2.838 -21.219 1.00 88.69 137 GLN A O 1
ATOM 1143 N N . PHE A 1 138 ? 2.867 -0.869 -21.783 1.00 87.81 138 PHE A N 1
ATOM 1144 C CA . PHE A 1 138 ? 1.641 -1.021 -20.997 1.00 87.81 138 PHE A CA 1
ATOM 1145 C C . PHE A 1 138 ? 0.401 -0.916 -21.906 1.00 87.81 138 PHE A C 1
ATOM 1147 O O . PHE A 1 138 ? -0.199 0.156 -22.019 1.00 87.81 138 PHE A O 1
ATOM 1154 N N . PRO A 1 139 ? 0.031 -1.991 -22.630 1.00 85.88 139 PRO A N 1
ATOM 1155 C CA . PRO A 1 139 ? -1.167 -2.005 -23.468 1.00 85.88 139 PRO A CA 1
ATOM 1156 C C . PRO A 1 139 ? -2.456 -1.629 -22.716 1.00 85.88 139 PRO A C 1
ATOM 1158 O O . PRO A 1 139 ? -2.816 -2.241 -21.709 1.00 85.88 139 PRO A O 1
ATOM 1161 N N . LYS A 1 140 ? -3.214 -0.665 -23.258 1.00 80.44 140 LYS A N 1
ATOM 1162 C CA . LYS A 1 140 ? -4.476 -0.176 -22.662 1.00 80.44 140 LYS A CA 1
ATOM 1163 C C . LYS A 1 140 ? -5.560 -1.254 -22.527 1.00 80.44 140 LYS A C 1
ATOM 1165 O O . LYS A 1 140 ? -6.404 -1.165 -21.647 1.00 80.44 140 LYS A O 1
ATOM 1170 N N . ASN A 1 141 ? -5.542 -2.277 -23.381 1.00 84.56 141 ASN A N 1
ATOM 1171 C CA . ASN A 1 141 ? -6.510 -3.380 -23.364 1.00 84.56 141 ASN A CA 1
ATOM 1172 C C . ASN A 1 141 ? -6.241 -4.426 -22.266 1.00 84.56 141 ASN A C 1
ATOM 1174 O O . ASN A 1 141 ? -7.013 -5.372 -22.124 1.00 84.56 141 ASN A O 1
ATOM 1178 N N . LYS A 1 142 ? -5.156 -4.282 -21.499 1.00 85.69 142 LYS A N 1
ATOM 1179 C CA . LYS A 1 142 ? -4.802 -5.183 -20.402 1.00 85.69 142 LYS A CA 1
ATOM 1180 C C . LYS A 1 142 ? -4.407 -4.347 -19.182 1.00 85.69 142 LYS A C 1
ATOM 1182 O O . LYS A 1 142 ? -3.227 -4.114 -18.996 1.00 85.69 142 LYS A O 1
ATOM 1187 N N . PRO A 1 143 ? -5.341 -3.879 -18.342 1.00 83.75 143 PRO A N 1
ATOM 1188 C CA . PRO A 1 143 ? -5.019 -2.937 -17.260 1.00 83.75 143 PRO A CA 1
ATOM 1189 C C . PRO A 1 143 ? -4.322 -3.568 -16.039 1.00 83.75 143 PRO A C 1
ATOM 1191 O O . PRO A 1 143 ? -3.874 -2.851 -15.150 1.00 83.75 143 PRO A O 1
ATOM 1194 N N . PHE A 1 144 ? -4.209 -4.900 -15.981 1.00 84.12 144 PHE A N 1
ATOM 1195 C CA . PHE A 1 144 ? -3.687 -5.627 -14.820 1.00 84.12 144 PHE A CA 1
ATOM 1196 C C . PHE A 1 144 ? -2.473 -6.503 -15.154 1.00 84.12 144 PHE A C 1
ATOM 1198 O O . PHE A 1 144 ? -2.298 -6.972 -16.282 1.00 84.12 144 PHE A O 1
ATOM 1205 N N . GLY A 1 145 ? -1.685 -6.805 -14.118 1.00 83.56 145 GLY A N 1
ATOM 1206 C CA . GLY A 1 145 ? -0.610 -7.799 -14.167 1.00 83.56 145 GLY A CA 1
ATOM 1207 C C . GLY A 1 145 ? 0.754 -7.258 -14.596 1.00 83.56 145 GLY A C 1
ATOM 1208 O O . GLY A 1 145 ? 1.647 -8.041 -14.914 1.00 83.56 145 GLY A O 1
ATOM 1209 N N . TYR A 1 146 ? 0.936 -5.938 -14.604 1.00 89.50 146 TYR A N 1
ATOM 1210 C CA . TYR A 1 146 ? 2.233 -5.324 -14.878 1.00 89.50 146 TYR A CA 1
ATOM 1211 C C . TYR A 1 146 ? 3.105 -5.338 -13.634 1.00 89.50 146 TYR A C 1
ATOM 1213 O O . TYR A 1 146 ? 2.947 -4.505 -12.743 1.00 89.50 146 TYR A O 1
ATOM 1221 N N . GLN A 1 147 ? 4.012 -6.308 -13.583 1.00 91.81 147 GLN A N 1
ATOM 1222 C CA . GLN A 1 147 ? 4.944 -6.457 -12.479 1.00 91.81 147 GLN A CA 1
ATOM 1223 C C . GLN A 1 147 ? 6.095 -5.455 -12.578 1.00 91.81 147 GLN A C 1
ATOM 1225 O O . GLN A 1 147 ? 6.703 -5.289 -13.639 1.00 91.81 147 GLN A O 1
ATOM 1230 N N . TYR A 1 148 ? 6.451 -4.882 -11.438 1.00 93.56 148 TYR A N 1
ATOM 1231 C CA . TYR A 1 148 ? 7.705 -4.187 -11.208 1.00 93.56 148 TYR A CA 1
ATOM 1232 C C . TYR A 1 148 ? 8.378 -4.714 -9.949 1.00 93.56 148 TYR A C 1
ATOM 1234 O O . TYR A 1 148 ? 7.829 -5.521 -9.205 1.00 93.56 148 TYR A O 1
ATOM 1242 N N . TYR A 1 149 ? 9.614 -4.301 -9.751 1.00 94.44 149 TYR A N 1
ATOM 1243 C CA . TYR A 1 149 ? 10.446 -4.697 -8.633 1.00 94.44 149 TYR A CA 1
ATOM 1244 C C . TYR A 1 149 ? 10.812 -3.436 -7.862 1.00 94.44 149 TYR A C 1
ATOM 1246 O O . TYR A 1 149 ? 11.330 -2.492 -8.460 1.00 94.44 149 TYR A O 1
ATOM 1254 N N . PHE A 1 150 ? 10.524 -3.407 -6.565 1.00 94.75 150 PHE A N 1
ATOM 1255 C CA . PHE A 1 150 ? 10.733 -2.246 -5.709 1.00 94.75 150 PHE A CA 1
ATOM 1256 C C . PHE A 1 150 ? 11.752 -2.531 -4.611 1.00 94.75 150 PHE A C 1
ATOM 1258 O O . PHE A 1 150 ? 11.852 -3.647 -4.092 1.00 94.75 150 PHE A O 1
ATOM 1265 N N . TYR A 1 151 ? 12.535 -1.507 -4.302 1.00 94.94 151 TYR A N 1
ATOM 1266 C CA . TYR A 1 151 ? 13.445 -1.452 -3.174 1.00 94.94 151 TYR A CA 1
ATOM 1267 C C . TYR A 1 151 ? 13.312 -0.085 -2.511 1.00 94.94 151 TYR A C 1
ATOM 1269 O O . TYR A 1 151 ? 13.322 0.932 -3.207 1.00 94.94 151 TYR A O 1
ATOM 1277 N N . LEU A 1 152 ? 13.237 -0.083 -1.185 1.00 94.25 152 LEU A N 1
ATOM 1278 C CA . LEU A 1 152 ? 13.248 1.093 -0.328 1.00 94.25 152 LEU A CA 1
ATOM 1279 C C . LEU A 1 152 ? 14.167 0.800 0.858 1.00 94.25 152 LEU A C 1
ATOM 1281 O O . LEU A 1 152 ? 13.953 -0.179 1.575 1.00 94.25 152 LEU A O 1
ATOM 1285 N N . GLU A 1 153 ? 15.167 1.650 1.048 1.00 92.75 153 GLU A N 1
ATOM 1286 C CA . GLU A 1 153 ? 16.124 1.578 2.149 1.00 92.75 153 GLU A CA 1
ATOM 1287 C C . GLU A 1 153 ? 15.403 1.436 3.498 1.00 92.75 153 GLU A C 1
ATOM 1289 O O . GLU A 1 153 ? 14.365 2.057 3.733 1.00 92.75 153 GLU A O 1
ATOM 1294 N N . ASP A 1 154 ? 15.918 0.535 4.337 1.00 87.69 154 ASP A N 1
ATOM 1295 C CA . ASP A 1 154 ? 15.397 0.185 5.666 1.00 87.69 154 ASP A CA 1
ATOM 1296 C C . ASP A 1 154 ? 13.943 -0.323 5.732 1.00 87.69 154 ASP A C 1
ATOM 1298 O O . ASP A 1 154 ? 13.406 -0.521 6.825 1.00 87.69 154 ASP A O 1
ATOM 1302 N N . SER A 1 155 ? 13.285 -0.573 4.592 1.00 88.50 155 SER A N 1
ATOM 1303 C CA . SER A 1 155 ? 11.858 -0.918 4.577 1.00 88.50 155 SER A CA 1
ATOM 1304 C C . SER A 1 155 ? 11.483 -2.057 3.630 1.00 88.50 155 SER A C 1
ATOM 1306 O O . SER A 1 155 ? 10.895 -3.044 4.074 1.00 88.50 155 SER A O 1
ATOM 1308 N N . VAL A 1 156 ? 11.806 -1.956 2.336 1.00 88.88 156 VAL A N 1
ATOM 1309 C CA . VAL A 1 156 ? 11.355 -2.912 1.312 1.00 88.88 156 VAL A CA 1
ATOM 1310 C C . VAL A 1 156 ? 12.539 -3.468 0.537 1.00 88.88 156 VAL A C 1
ATOM 1312 O O . VAL A 1 156 ? 13.302 -2.733 -0.084 1.00 88.88 156 VAL A O 1
ATOM 1315 N N . GLY A 1 157 ? 12.645 -4.795 0.505 1.00 90.00 157 GLY A N 1
ATOM 1316 C CA . GLY A 1 157 ? 13.788 -5.476 -0.092 1.00 90.00 157 GLY A CA 1
ATOM 1317 C C . GLY A 1 157 ? 15.015 -5.430 0.814 1.00 90.00 157 GLY A C 1
ATOM 1318 O O . GLY A 1 157 ? 14.918 -5.154 2.006 1.00 90.00 157 GLY A O 1
ATOM 1319 N N . PHE A 1 158 ? 16.170 -5.770 0.256 1.00 91.12 158 PHE A N 1
ATOM 1320 C CA . PHE A 1 158 ? 17.435 -5.770 0.988 1.00 91.12 158 PHE A CA 1
ATOM 1321 C C . PHE A 1 158 ? 18.585 -5.424 0.049 1.00 91.12 158 PHE A C 1
ATOM 1323 O O . PHE A 1 158 ? 18.541 -5.794 -1.126 1.00 91.12 158 PHE A O 1
ATOM 1330 N N . LYS A 1 159 ? 19.601 -4.723 0.552 1.00 89.81 159 LYS A N 1
ATOM 1331 C CA . LYS A 1 159 ? 20.806 -4.378 -0.202 1.00 89.81 159 LYS A CA 1
ATOM 1332 C C . LYS A 1 159 ? 22.039 -4.839 0.571 1.00 89.81 159 LYS A C 1
ATOM 1334 O O . LYS A 1 159 ? 22.247 -4.400 1.694 1.00 89.81 159 LYS A O 1
ATOM 1339 N N . GLU A 1 160 ? 22.853 -5.680 -0.053 1.00 90.00 160 GLU A N 1
ATOM 1340 C CA . GLU A 1 160 ? 24.114 -6.200 0.494 1.00 90.00 160 GLU A CA 1
ATOM 1341 C C . GLU A 1 160 ? 25.145 -6.256 -0.628 1.00 90.00 160 GLU A C 1
ATOM 1343 O O . GLU A 1 160 ? 24.800 -6.607 -1.754 1.00 90.00 160 GLU A O 1
ATOM 1348 N N . ASP A 1 161 ? 26.379 -5.826 -0.358 1.00 87.88 161 ASP A N 1
ATOM 1349 C CA . ASP A 1 161 ? 27.479 -5.811 -1.335 1.00 87.88 161 ASP A CA 1
ATOM 1350 C C . ASP A 1 161 ? 27.107 -5.185 -2.694 1.00 87.88 161 ASP A C 1
ATOM 1352 O O . ASP A 1 161 ? 27.437 -5.693 -3.766 1.00 87.88 161 ASP A O 1
ATOM 1356 N N . ASN A 1 162 ? 26.376 -4.063 -2.660 1.00 81.44 162 ASN A N 1
ATOM 1357 C CA . ASN A 1 162 ? 25.815 -3.375 -3.834 1.00 81.44 162 ASN A CA 1
ATOM 1358 C C . ASN A 1 162 ? 24.820 -4.192 -4.682 1.00 81.44 162 ASN A C 1
ATOM 1360 O O . ASN A 1 162 ? 24.390 -3.722 -5.737 1.00 81.44 162 ASN A O 1
ATOM 1364 N N . GLN A 1 163 ? 24.376 -5.354 -4.213 1.00 87.88 163 GLN A N 1
ATOM 1365 C CA . GLN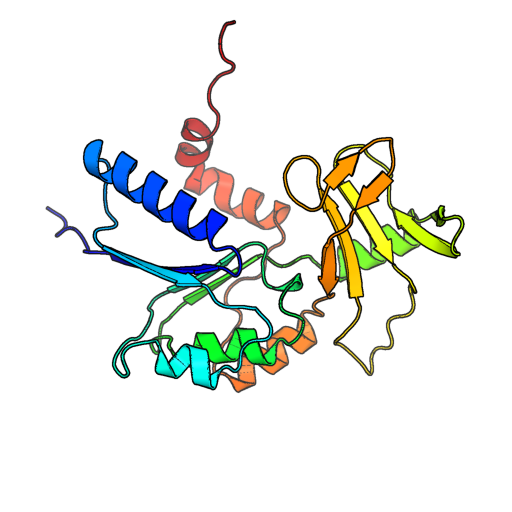 A 1 163 ? 23.302 -6.128 -4.823 1.00 87.88 163 GLN A CA 1
ATOM 1366 C C . GLN A 1 163 ? 21.976 -5.839 -4.129 1.00 87.88 163 GLN A C 1
ATOM 1368 O O . GLN A 1 163 ? 21.859 -5.925 -2.910 1.00 87.88 163 GLN A O 1
ATOM 1373 N N . ILE A 1 164 ? 20.958 -5.503 -4.921 1.00 91.69 164 ILE A N 1
ATOM 1374 C CA . ILE A 1 164 ? 19.608 -5.248 -4.418 1.00 91.69 164 ILE A CA 1
ATOM 1375 C C . ILE A 1 164 ? 18.744 -6.485 -4.650 1.00 91.69 164 ILE A C 1
ATOM 1377 O O . ILE A 1 164 ? 18.486 -6.889 -5.787 1.00 91.69 164 ILE A O 1
ATOM 1381 N N . LYS A 1 165 ? 18.220 -7.039 -3.560 1.00 93.56 165 LYS A N 1
ATOM 1382 C CA . LYS A 1 165 ? 17.126 -8.002 -3.563 1.00 93.56 165 LYS A CA 1
ATOM 1383 C C . LYS A 1 165 ? 15.797 -7.253 -3.518 1.00 93.56 165 LYS A C 1
ATOM 1385 O O . LYS A 1 165 ? 15.319 -6.864 -2.455 1.00 93.56 165 LYS A O 1
ATOM 1390 N N . TYR A 1 166 ? 15.210 -7.062 -4.694 1.00 93.94 166 TYR A N 1
ATOM 1391 C CA . TYR A 1 166 ? 13.928 -6.382 -4.855 1.00 93.94 166 TYR A CA 1
ATOM 1392 C C . TYR A 1 166 ? 12.734 -7.234 -4.405 1.00 93.94 166 TYR A C 1
ATOM 1394 O O . TYR A 1 166 ? 12.767 -8.466 -4.480 1.00 93.94 166 TYR A O 1
ATOM 1402 N N . VAL A 1 167 ? 11.639 -6.564 -4.045 1.00 92.06 167 VAL A N 1
ATOM 1403 C CA . VAL A 1 167 ? 10.320 -7.175 -3.824 1.00 92.06 167 VAL A CA 1
ATOM 1404 C C . VAL A 1 167 ? 9.447 -6.961 -5.066 1.00 92.06 167 VAL A C 1
ATOM 1406 O O . VAL A 1 167 ? 9.409 -5.847 -5.589 1.00 92.06 167 VAL A O 1
ATOM 1409 N N . PRO A 1 168 ? 8.774 -8.001 -5.590 1.00 91.69 168 PRO A N 1
ATOM 1410 C CA . PRO A 1 168 ? 7.866 -7.843 -6.717 1.00 91.69 168 PRO A CA 1
ATOM 1411 C C . PRO A 1 168 ? 6.553 -7.177 -6.286 1.00 91.69 168 PRO A C 1
ATOM 1413 O O . PRO A 1 168 ? 5.908 -7.609 -5.335 1.00 91.69 168 PRO A O 1
ATOM 1416 N N . GLU A 1 169 ? 6.134 -6.180 -7.052 1.00 91.62 169 GLU A N 1
ATOM 1417 C CA . GLU A 1 169 ? 4.886 -5.432 -6.908 1.00 91.62 169 GLU A CA 1
ATOM 1418 C C . GLU A 1 169 ? 4.198 -5.295 -8.270 1.00 91.62 169 GLU A C 1
ATOM 1420 O O . GLU A 1 169 ? 4.779 -5.598 -9.314 1.00 91.62 169 GLU A O 1
ATOM 1425 N N . TYR A 1 170 ? 2.947 -4.844 -8.276 1.00 90.56 170 TYR A N 1
ATOM 1426 C CA . TYR A 1 170 ? 2.145 -4.705 -9.484 1.00 90.56 170 TYR A CA 1
ATOM 1427 C C . TYR A 1 170 ? 1.566 -3.306 -9.611 1.00 90.56 170 TYR A C 1
ATOM 1429 O O . TYR A 1 170 ? 1.120 -2.700 -8.634 1.00 90.56 170 TYR A O 1
ATOM 1437 N N . LEU A 1 171 ? 1.571 -2.791 -10.840 1.00 90.94 171 LEU A N 1
ATOM 1438 C CA . LEU A 1 171 ? 0.894 -1.541 -11.148 1.00 90.94 171 LEU A CA 1
ATOM 1439 C C . LEU A 1 171 ? -0.611 -1.711 -10.966 1.00 90.94 171 LEU A C 1
ATOM 1441 O O . LEU A 1 171 ? -1.199 -2.705 -11.402 1.00 90.94 171 LEU A O 1
ATOM 1445 N N . ILE A 1 172 ? -1.217 -0.699 -10.356 1.00 89.31 172 ILE A N 1
ATOM 1446 C CA . ILE A 1 172 ? -2.660 -0.577 -10.210 1.00 89.31 172 ILE A CA 1
ATOM 1447 C C . ILE A 1 172 ? -3.087 0.592 -11.086 1.00 89.31 172 ILE A C 1
ATOM 1449 O O . ILE A 1 172 ? -2.800 1.747 -10.779 1.00 89.31 172 ILE A O 1
ATOM 1453 N N . GLU A 1 173 ? -3.743 0.285 -12.201 1.00 90.06 173 GLU A N 1
ATOM 1454 C CA . GLU A 1 173 ? -4.404 1.305 -13.007 1.00 90.06 173 GLU A CA 1
ATOM 1455 C C . GLU A 1 173 ? -5.699 1.709 -12.290 1.00 90.06 173 GLU A C 1
ATOM 1457 O O . GLU A 1 173 ? -6.547 0.864 -11.987 1.00 90.06 173 GLU A O 1
ATOM 1462 N N . LEU A 1 174 ? -5.808 2.991 -11.941 1.00 90.06 174 LEU A N 1
ATOM 1463 C CA . LEU A 1 174 ? -6.842 3.484 -11.039 1.00 90.06 174 LEU A CA 1
ATOM 1464 C C . LEU A 1 174 ? -8.249 3.357 -11.633 1.00 90.06 174 LEU A C 1
ATOM 1466 O O . LEU A 1 174 ? -9.173 3.013 -10.901 1.00 90.06 174 LEU A O 1
ATOM 1470 N N . GLN A 1 175 ? -8.430 3.601 -12.933 1.00 90.50 175 GLN A N 1
ATOM 1471 C CA . GLN A 1 175 ? -9.755 3.520 -13.556 1.00 90.50 175 GLN A CA 1
ATOM 1472 C C . GLN A 1 175 ? -10.270 2.078 -13.550 1.00 90.50 175 GLN A C 1
ATOM 1474 O O . GLN A 1 175 ? -11.416 1.819 -13.181 1.00 90.50 175 GLN A O 1
ATOM 1479 N N . ALA A 1 176 ? -9.412 1.120 -13.889 1.00 89.56 176 ALA A N 1
ATOM 1480 C CA . ALA A 1 176 ? -9.717 -0.300 -13.822 1.00 89.56 176 ALA A CA 1
ATOM 1481 C C . ALA A 1 176 ? -9.944 -0.760 -12.376 1.00 89.56 176 ALA A C 1
ATOM 1483 O O . ALA A 1 176 ? -10.823 -1.588 -12.125 1.00 89.56 176 ALA A O 1
ATOM 1484 N N . PHE A 1 177 ? -9.194 -0.207 -11.416 1.00 89.19 177 PHE A N 1
ATOM 1485 C CA . PHE A 1 177 ? -9.433 -0.438 -9.994 1.00 89.19 177 PHE A CA 1
ATOM 1486 C C . PHE A 1 177 ? -10.826 0.037 -9.568 1.00 89.19 177 PHE A C 1
ATOM 1488 O O . PHE A 1 177 ? -11.572 -0.732 -8.965 1.00 89.19 177 PHE A O 1
ATOM 1495 N N . GLU A 1 178 ? -11.197 1.269 -9.913 1.00 91.12 178 GLU A N 1
ATOM 1496 C CA . GLU A 1 178 ? -12.489 1.867 -9.571 1.00 91.12 178 GLU A CA 1
ATOM 1497 C C . GLU A 1 178 ? -13.656 1.071 -10.166 1.00 91.12 178 GLU A C 1
ATOM 1499 O O . GLU A 1 178 ? -14.624 0.763 -9.470 1.00 91.12 178 GLU A O 1
ATOM 1504 N N . GLN A 1 179 ? -13.552 0.684 -11.441 1.00 90.19 179 GLN A N 1
ATOM 1505 C CA . GLN A 1 179 ? -14.553 -0.161 -12.096 1.00 90.19 179 GLN A CA 1
ATOM 1506 C C . GLN A 1 179 ? -14.735 -1.482 -11.353 1.00 90.19 179 GLN A C 1
ATOM 1508 O O . GLN A 1 179 ? -15.864 -1.910 -11.119 1.00 90.19 179 GLN A O 1
ATOM 1513 N N . LYS A 1 180 ? -13.631 -2.102 -10.922 1.00 88.00 180 LYS A N 1
ATOM 1514 C CA . LYS A 1 180 ? -13.695 -3.341 -10.154 1.00 88.00 180 LYS A CA 1
ATOM 1515 C C . LYS A 1 180 ? -14.288 -3.131 -8.768 1.00 88.00 180 LYS A C 1
ATOM 1517 O O . LYS A 1 180 ? -15.058 -3.969 -8.322 1.00 88.00 180 LYS A O 1
ATOM 1522 N N . ALA A 1 181 ? -13.952 -2.037 -8.091 1.00 89.50 181 ALA A N 1
ATOM 1523 C CA . ALA A 1 181 ? -14.475 -1.717 -6.766 1.00 89.50 181 ALA A CA 1
ATOM 1524 C C . ALA A 1 181 ? -16.012 -1.589 -6.778 1.00 89.50 181 ALA A C 1
ATOM 1526 O O . ALA A 1 181 ? -16.675 -2.116 -5.881 1.00 89.50 181 ALA A O 1
ATOM 1527 N N . LYS A 1 182 ? -16.582 -1.016 -7.848 1.00 91.56 182 LYS A N 1
ATOM 1528 C CA . LYS A 1 182 ? -18.039 -0.909 -8.048 1.00 91.56 182 LYS A CA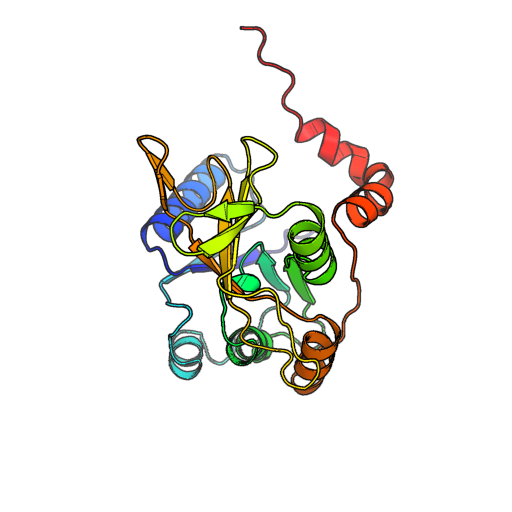 1
ATOM 1529 C C . LYS A 1 182 ? -18.746 -2.265 -8.097 1.00 91.56 182 LYS A C 1
ATOM 1531 O O . LYS A 1 182 ? -19.853 -2.382 -7.581 1.00 91.56 182 LYS A O 1
ATOM 1536 N N . GLU A 1 183 ? -18.104 -3.312 -8.625 1.00 89.56 183 GLU A N 1
ATOM 1537 C CA . GLU A 1 183 ? -18.653 -4.682 -8.595 1.00 89.56 183 GLU A CA 1
ATOM 1538 C C . GLU A 1 183 ? -18.846 -5.217 -7.161 1.00 89.56 183 GLU A C 1
ATOM 1540 O O . GLU A 1 183 ? -19.619 -6.147 -6.946 1.00 89.56 183 GLU A O 1
ATOM 1545 N N . TYR A 1 184 ? -18.158 -4.627 -6.179 1.00 87.69 184 TYR A N 1
ATOM 1546 C CA . TYR A 1 184 ? -18.226 -4.977 -4.758 1.00 87.69 184 TYR A CA 1
ATOM 1547 C C . TYR A 1 184 ? -18.979 -3.923 -3.937 1.00 87.69 184 TYR A C 1
ATOM 1549 O O . TYR A 1 184 ? -18.843 -3.886 -2.716 1.00 87.69 184 TYR A O 1
ATOM 1557 N N . THR A 1 185 ? -19.788 -3.079 -4.588 1.00 90.56 185 THR A N 1
ATOM 1558 C CA . THR A 1 185 ? -20.578 -2.006 -3.950 1.00 90.56 185 THR A CA 1
ATOM 1559 C C . THR A 1 185 ? -19.732 -0.913 -3.288 1.00 90.56 185 THR A C 1
ATOM 1561 O O . THR A 1 185 ? -20.224 -0.157 -2.459 1.00 90.56 185 THR A O 1
ATOM 1564 N N . LEU A 1 186 ? -18.452 -0.816 -3.656 1.00 92.00 186 LEU A N 1
ATOM 1565 C CA . LEU A 1 186 ? -17.555 0.214 -3.148 1.00 92.00 186 LEU A CA 1
ATOM 1566 C C . LEU A 1 186 ? -17.520 1.405 -4.103 1.00 92.00 186 LEU A C 1
ATOM 1568 O O . LEU A 1 186 ? -17.475 1.243 -5.325 1.00 92.00 186 LEU A O 1
ATOM 1572 N N . GLU A 1 187 ? -17.442 2.596 -3.526 1.00 93.81 187 GLU A N 1
ATOM 1573 C CA . GLU A 1 187 ? -17.191 3.841 -4.242 1.00 93.81 187 GLU A CA 1
ATOM 1574 C C . GLU A 1 187 ? -15.949 4.543 -3.689 1.00 93.81 187 GLU A C 1
ATOM 1576 O O . GLU A 1 187 ? -15.620 4.444 -2.505 1.00 93.81 187 GLU A O 1
ATOM 1581 N N . ILE A 1 188 ? -15.228 5.244 -4.563 1.00 94.00 188 ILE A N 1
ATOM 1582 C CA . ILE A 1 188 ? -14.080 6.051 -4.152 1.00 94.00 188 ILE A CA 1
ATOM 1583 C C . ILE A 1 188 ? -14.609 7.384 -3.624 1.00 94.00 188 ILE A C 1
ATOM 1585 O O . ILE A 1 188 ? -15.082 8.212 -4.397 1.00 94.00 188 ILE A O 1
ATOM 1589 N N . ILE A 1 189 ? -14.492 7.600 -2.313 1.00 95.12 189 ILE A N 1
ATOM 1590 C CA . ILE A 1 189 ? -14.910 8.851 -1.657 1.00 95.12 189 ILE A CA 1
ATOM 1591 C C . ILE A 1 189 ? -13.782 9.892 -1.560 1.00 95.12 189 ILE A C 1
ATOM 1593 O O . ILE A 1 189 ? -14.043 11.088 -1.459 1.00 95.12 189 ILE A O 1
ATOM 1597 N N . GLU A 1 190 ? -12.519 9.457 -1.593 1.00 95.50 190 GLU A N 1
ATOM 1598 C CA . GLU A 1 190 ? -11.343 10.329 -1.607 1.00 95.50 190 GLU A CA 1
ATOM 1599 C C . GLU A 1 190 ? -10.183 9.635 -2.331 1.00 95.50 190 GLU A C 1
ATOM 1601 O O . GLU A 1 190 ? -9.910 8.457 -2.107 1.00 95.50 190 GLU A O 1
ATOM 1606 N N . ASN A 1 191 ? -9.492 10.379 -3.195 1.00 95.69 191 ASN A N 1
ATOM 1607 C CA . ASN A 1 191 ? -8.280 9.938 -3.873 1.00 95.69 191 ASN A CA 1
ATOM 1608 C C . ASN A 1 191 ? -7.317 11.122 -3.984 1.00 95.69 191 ASN A C 1
ATOM 1610 O O . ASN A 1 191 ? -7.556 12.051 -4.754 1.00 95.69 191 ASN A O 1
ATOM 1614 N N . LEU A 1 192 ? -6.253 11.095 -3.187 1.00 96.31 192 LEU A N 1
ATOM 1615 C CA . LEU A 1 192 ? -5.239 12.141 -3.123 1.00 96.31 192 LEU A CA 1
ATOM 1616 C C . LEU A 1 192 ? -3.862 11.484 -3.157 1.00 96.31 192 LEU A C 1
ATOM 1618 O O . LEU A 1 192 ? -3.633 10.485 -2.471 1.00 96.31 192 LEU A O 1
ATOM 1622 N N . ASN A 1 193 ? -2.923 12.066 -3.906 1.00 95.56 193 ASN A N 1
ATOM 1623 C CA . ASN A 1 193 ? -1.519 11.709 -3.717 1.00 95.56 193 ASN A CA 1
ATOM 1624 C C . ASN A 1 193 ? -1.030 12.247 -2.357 1.00 95.56 193 ASN A C 1
ATOM 1626 O O . ASN A 1 193 ? -1.678 13.085 -1.729 1.00 95.56 193 ASN A O 1
ATOM 1630 N N . PHE A 1 194 ? 0.124 11.772 -1.885 1.00 94.56 194 PHE A N 1
ATOM 1631 C CA . PHE A 1 194 ? 0.616 12.129 -0.548 1.00 94.56 194 PHE A CA 1
ATOM 1632 C C . PHE A 1 194 ? 0.884 13.627 -0.364 1.00 94.56 194 PHE A C 1
ATOM 1634 O O . PHE A 1 194 ? 0.707 14.129 0.745 1.00 94.56 194 PHE A O 1
ATOM 1641 N N . ILE A 1 195 ? 1.274 14.341 -1.424 1.00 94.81 195 ILE A N 1
ATOM 1642 C CA . ILE A 1 195 ? 1.502 15.789 -1.363 1.00 94.81 195 ILE A CA 1
ATOM 1643 C C . ILE A 1 195 ? 0.160 16.500 -1.187 1.00 94.81 195 ILE A C 1
ATOM 1645 O O . ILE A 1 195 ? 0.003 17.275 -0.249 1.00 94.81 195 ILE A O 1
ATOM 1649 N N . ASP A 1 196 ? -0.830 16.175 -2.016 1.00 96.38 196 ASP A N 1
ATOM 1650 C CA . ASP A 1 196 ? -2.160 16.784 -1.949 1.00 96.38 196 ASP A CA 1
ATOM 1651 C C . ASP A 1 196 ? -2.869 16.452 -0.629 1.00 96.38 196 ASP A C 1
ATOM 1653 O O . ASP A 1 196 ? -3.500 17.318 -0.020 1.00 96.38 196 ASP A O 1
ATOM 1657 N N . PHE A 1 197 ? -2.724 15.216 -0.139 1.00 95.75 197 PHE A N 1
ATOM 1658 C CA . PHE A 1 197 ? -3.231 14.805 1.170 1.00 95.75 197 PHE A CA 1
ATOM 1659 C C . PHE A 1 197 ? -2.594 15.631 2.293 1.00 95.75 197 PHE A C 1
ATOM 1661 O O . PHE A 1 197 ? -3.300 16.169 3.150 1.00 95.75 197 PHE A O 1
ATOM 1668 N N . PHE A 1 198 ? -1.265 15.768 2.282 1.00 94.81 198 PHE A N 1
ATOM 1669 C CA . PHE A 1 198 ? -0.552 16.570 3.270 1.00 94.81 198 PHE A CA 1
ATOM 1670 C C . PHE A 1 198 ? -1.001 18.032 3.227 1.00 94.81 198 PHE A C 1
ATOM 1672 O O . PHE A 1 198 ? -1.382 18.582 4.257 1.00 94.81 198 PHE A O 1
ATOM 1679 N N . GLU A 1 199 ? -1.029 18.652 2.050 1.00 96.12 199 GLU A N 1
ATOM 1680 C CA . GLU A 1 199 ? -1.429 20.050 1.887 1.00 96.12 199 GLU A CA 1
ATOM 1681 C C . GLU A 1 199 ? -2.863 20.304 2.366 1.00 96.12 199 GLU A C 1
ATOM 1683 O O . GLU A 1 199 ? -3.106 21.269 3.097 1.00 96.12 199 GLU A O 1
ATOM 1688 N N . LYS A 1 200 ? -3.793 19.397 2.045 1.00 96.12 200 LYS A N 1
ATOM 1689 C CA . LYS A 1 200 ? -5.197 19.482 2.468 1.00 96.12 200 LYS A CA 1
ATOM 1690 C C . LYS A 1 200 ? -5.361 19.407 3.988 1.00 96.12 200 LYS A C 1
ATOM 1692 O O . LYS A 1 200 ? -6.195 20.112 4.555 1.00 96.12 200 LYS A O 1
ATOM 1697 N N . TYR A 1 201 ? -4.590 18.552 4.659 1.00 94.88 201 TYR A N 1
ATOM 1698 C CA . TYR A 1 201 ? -4.838 18.185 6.058 1.00 94.88 201 TYR A CA 1
ATOM 1699 C C . TYR A 1 201 ? -3.840 18.768 7.069 1.00 94.88 201 TYR A C 1
ATOM 1701 O O . TYR A 1 201 ? -4.158 18.817 8.263 1.00 94.88 201 TYR A O 1
ATOM 1709 N N . LYS A 1 202 ? -2.677 19.275 6.636 1.00 93.00 202 LYS A N 1
ATOM 1710 C CA . LYS A 1 202 ? -1.601 19.747 7.531 1.00 93.00 202 LYS A CA 1
ATOM 1711 C C . LYS A 1 202 ? -2.036 20.834 8.505 1.00 93.00 202 LYS A C 1
ATOM 1713 O O . LYS A 1 202 ? -1.575 20.834 9.639 1.00 93.00 202 LYS A O 1
ATOM 1718 N N . GLN A 1 203 ? -2.920 21.750 8.101 1.00 93.19 203 GLN A N 1
ATOM 1719 C CA . GLN A 1 203 ? -3.382 22.829 8.984 1.00 93.19 203 GLN A CA 1
ATOM 1720 C C . GLN A 1 203 ? -4.338 22.286 10.051 1.00 93.19 203 GLN A C 1
ATOM 1722 O O . GLN A 1 203 ? -4.099 22.463 11.248 1.00 93.19 203 GLN A O 1
ATOM 1727 N N . LYS A 1 204 ? -5.366 21.545 9.612 1.00 95.19 204 LYS A N 1
ATOM 1728 C CA . LYS A 1 204 ? -6.384 20.924 10.473 1.00 95.19 204 LYS A CA 1
ATOM 1729 C C . LYS A 1 204 ? -5.771 19.981 11.512 1.00 95.19 204 LYS A C 1
ATOM 1731 O O . LYS A 1 204 ? -6.227 19.934 12.649 1.00 95.19 204 LYS A O 1
ATOM 1736 N N . HIS A 1 205 ? -4.726 19.257 11.125 1.00 92.31 205 HIS A N 1
ATOM 1737 C CA . HIS A 1 205 ? -4.068 18.248 11.955 1.00 92.31 205 HIS A CA 1
ATOM 1738 C C . HIS A 1 205 ? -2.653 18.658 12.389 1.00 92.31 205 HIS A C 1
ATOM 1740 O O . HIS A 1 205 ? -1.844 17.813 12.765 1.00 92.31 205 HIS A O 1
ATOM 1746 N N . SER A 1 206 ? -2.351 19.960 12.383 1.00 90.12 206 SER A N 1
ATOM 1747 C CA . SER A 1 206 ? -1.013 20.492 12.690 1.00 90.12 206 SER A CA 1
ATOM 1748 C C . SER A 1 206 ? -0.485 20.075 14.065 1.00 90.12 206 SER A C 1
ATOM 1750 O O . SER A 1 206 ? 0.717 19.870 14.229 1.00 90.12 206 SER A O 1
ATOM 1752 N N . TYR A 1 207 ? -1.366 19.894 15.051 1.00 88.88 207 TYR A N 1
ATOM 1753 C CA . TYR A 1 207 ? -0.986 19.411 16.379 1.00 88.88 207 TYR A CA 1
ATOM 1754 C C . TYR A 1 207 ? -0.428 17.977 16.352 1.00 88.88 207 TYR A C 1
ATOM 1756 O O . TYR A 1 207 ? 0.500 17.685 17.102 1.00 88.88 207 TYR A O 1
ATOM 1764 N N . LEU A 1 208 ? -0.928 17.104 15.464 1.00 87.88 208 LEU A N 1
ATOM 1765 C CA . LEU A 1 208 ? -0.409 15.741 15.292 1.00 87.88 208 LEU A CA 1
ATOM 1766 C C . LEU A 1 208 ? 1.001 15.757 14.696 1.00 87.88 208 LEU A C 1
ATOM 1768 O O . LEU A 1 208 ? 1.858 14.986 15.113 1.00 87.88 208 LEU A O 1
ATOM 1772 N N . LEU A 1 209 ? 1.273 16.672 13.763 1.00 84.50 209 LEU A N 1
ATOM 1773 C CA . LEU A 1 209 ? 2.612 16.823 13.186 1.00 84.50 209 LEU A CA 1
ATOM 1774 C C . LEU A 1 209 ? 3.637 17.230 14.253 1.00 84.50 209 LEU A C 1
ATOM 1776 O O . LEU A 1 209 ? 4.728 16.669 14.299 1.00 84.50 209 LEU A O 1
ATOM 1780 N N . LYS A 1 210 ? 3.262 18.140 15.161 1.00 83.31 210 LYS A N 1
ATOM 1781 C CA . LYS A 1 210 ? 4.139 18.610 16.247 1.00 83.31 210 LYS A CA 1
ATOM 1782 C C . LYS A 1 210 ? 4.526 17.514 17.243 1.00 83.31 210 LYS A C 1
ATOM 1784 O O . LYS A 1 210 ? 5.606 17.595 17.808 1.00 83.31 210 LYS A O 1
ATOM 1789 N N . ILE A 1 211 ? 3.669 16.514 17.464 1.00 83.31 211 ILE A N 1
ATOM 1790 C CA . ILE A 1 211 ? 3.963 15.401 18.386 1.00 83.31 211 ILE A CA 1
ATOM 1791 C C . ILE A 1 211 ? 4.675 14.223 17.706 1.00 83.31 211 ILE A C 1
ATOM 1793 O O . ILE A 1 211 ? 5.296 13.417 18.393 1.00 83.31 211 ILE A O 1
ATOM 1797 N N . MET A 1 212 ? 4.576 14.095 16.376 1.00 76.50 212 MET A N 1
ATOM 1798 C CA . MET A 1 212 ? 5.263 13.043 15.612 1.00 76.50 212 MET A CA 1
ATOM 1799 C C . MET A 1 212 ? 6.720 13.397 15.306 1.00 76.50 212 MET A C 1
ATOM 1801 O O . MET A 1 212 ? 7.560 12.502 15.224 1.00 76.50 212 MET A O 1
ATOM 1805 N N . VAL A 1 213 ? 7.034 14.686 15.156 1.00 67.94 213 VAL A N 1
ATOM 1806 C CA . VAL A 1 213 ? 8.419 15.153 15.078 1.00 67.94 213 VAL A CA 1
ATOM 1807 C C . VAL A 1 213 ? 8.990 15.109 16.490 1.00 67.94 213 VAL A C 1
ATOM 1809 O O . VAL A 1 213 ? 8.771 16.016 17.291 1.00 67.94 213 VAL A O 1
ATOM 1812 N N . LYS A 1 214 ? 9.712 14.033 16.814 1.00 54.31 214 LYS A N 1
ATOM 1813 C CA . LYS A 1 214 ? 10.598 14.051 17.979 1.00 54.31 214 LYS A CA 1
ATOM 1814 C C . LYS A 1 214 ? 11.568 15.221 17.748 1.00 54.31 214 LYS A C 1
ATOM 1816 O O . LYS A 1 214 ? 12.144 15.274 16.656 1.00 54.31 214 LYS A O 1
ATOM 1821 N N . PRO A 1 215 ? 11.734 16.171 18.687 1.00 50.72 215 PRO A N 1
ATOM 1822 C CA . PRO A 1 215 ? 12.849 17.100 18.580 1.00 50.72 215 PRO A CA 1
ATOM 1823 C C . PRO A 1 215 ? 14.135 16.274 18.403 1.00 50.72 215 PRO A C 1
ATOM 1825 O O . PRO A 1 215 ? 14.184 15.150 18.926 1.00 50.72 215 PRO A O 1
ATOM 1828 N N . PRO A 1 216 ? 15.123 16.765 17.629 1.00 49.75 216 PRO A N 1
ATOM 1829 C CA . PRO A 1 216 ? 16.420 16.108 17.557 1.00 49.75 216 PRO A CA 1
ATOM 1830 C C . PRO A 1 216 ? 16.862 15.780 18.984 1.00 49.75 216 PRO A C 1
ATOM 1832 O O . PRO A 1 216 ? 16.705 16.614 19.875 1.00 49.75 216 PRO A O 1
ATOM 1835 N N . SER A 1 217 ? 17.305 14.548 19.226 1.00 49.88 217 SER A N 1
ATOM 1836 C CA . SER A 1 217 ? 17.972 14.244 20.486 1.00 49.88 217 SER A CA 1
ATOM 1837 C C . SER A 1 217 ? 19.197 15.144 20.567 1.00 49.88 217 SER A C 1
ATOM 1839 O O . SER A 1 217 ? 20.012 15.125 19.645 1.00 49.88 217 SER A O 1
ATOM 1841 N N . ASP A 1 218 ? 19.280 15.948 21.625 1.00 45.66 218 ASP A N 1
ATOM 1842 C CA . ASP A 1 218 ? 20.504 16.645 22.006 1.00 45.66 218 ASP A CA 1
ATOM 1843 C C . ASP A 1 218 ? 21.512 15.584 22.491 1.00 45.66 218 ASP A C 1
ATOM 1845 O O . ASP A 1 218 ? 21.667 15.386 23.693 1.00 45.66 218 ASP A O 1
ATOM 1849 N N . ASP A 1 219 ? 22.119 14.852 21.554 1.00 41.28 219 ASP A N 1
ATOM 1850 C CA . ASP A 1 219 ? 23.305 14.007 21.756 1.00 41.28 219 ASP A CA 1
ATOM 1851 C C . ASP A 1 219 ? 24.410 14.459 20.789 1.00 41.28 219 ASP A C 1
ATOM 1853 O O . ASP A 1 219 ? 24.130 14.561 19.568 1.00 41.28 219 ASP A O 1
#

Nearest PDB structures (foldseek):
  4lqc-assembly1_B  TM=4.727E-01  e=4.850E-01  Brucella melitensis
  7uxr-assembly1_B  TM=4.840E-01  e=8.512E-01  Bacteroides thetaiotaomicron

pLDDT: mean 83.92, std 12.76, range [33.62, 96.38]

Foldseek 3Di:
DPDQAAAEEEAEEQDPVVQVVVVVVVVVVVVVVVDSHDYYHYDHDDLPDDLVVVCVPDDVPAAALEDEAEPCPQVNQDLVSVLSVVLRYDPNHDYHYDDDALVVVLVQQVPAWDQDPVRWTKHPPDDFKIKTANDSDDDPVDQGDRKIWIDGPPPAFDADPNDTGTDITIDHDVVVSQVVNVVSVDHDPDDDDPVRVCVVCCVVCVVVVVVVPDPPPPD

Mean predicted aligned error: 7.5 Å

Solvent-accessible surface area (backbone atoms only — not comparable to full-atom values): 13421 Å² total; per-residue (Å²): 133,81,79,79,64,80,37,72,45,80,47,76,40,67,45,63,67,59,51,53,51,52,52,51,54,52,53,56,43,56,76,67,68,74,71,60,70,76,46,79,45,77,45,75,47,55,88,84,54,58,71,65,62,57,54,73,74,44,66,88,88,59,66,31,64,64,48,79,41,70,82,40,54,37,60,44,80,48,66,73,60,63,54,58,59,57,74,36,40,44,101,8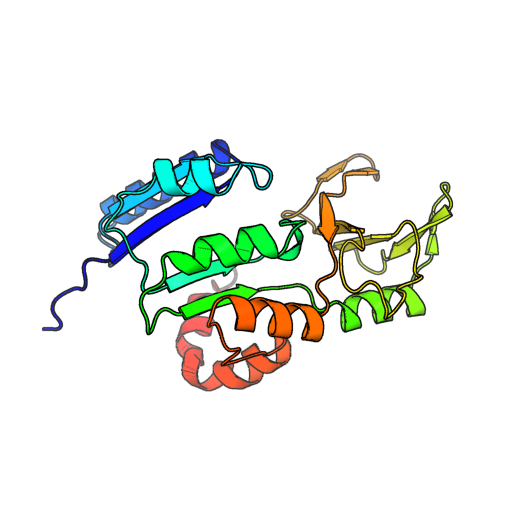2,36,44,78,47,74,41,69,72,60,37,67,62,51,51,51,49,48,74,75,58,45,44,71,50,98,87,60,30,41,32,33,64,94,52,90,54,45,37,41,38,26,80,68,92,80,78,58,83,92,53,66,66,75,51,62,34,28,38,34,32,66,101,74,37,53,50,75,56,97,93,42,73,47,58,38,74,32,32,48,50,44,62,69,63,47,52,59,54,36,45,78,68,79,44,77,88,88,78,89,68,56,73,66,58,45,43,68,73,40,45,74,87,44,39,70,59,56,63,69,68,53,69,74,80,76,95,120

Radius of gyration: 20.07 Å; Cα contacts (8 Å, |Δi|>4): 270; chains: 1; bounding box: 50×43×54 Å

Sequence (219 aa):
MEQGRDWTWFGIDISGKSLKEAERRHKTQQEDKKKQIQKIYLMETKADSDSTLFRSRLPQDLYFDFVSMQVMANLLFLLNKLLKICLKLTNQGIVLMTITDANVLVRKMSEFTIKDYEGNYVYSKNQYFSLKFKNLQFPKNKPFGYQYYFYLEDSVGFKEDNQIKYVPEYLIELQAFEQKAKEYTLEIIENLNFIDFFEKYKQKHSYLLKIMVKPPSDD

Organism: Paramecium primaurelia (NCBI:txid5886)